Protein AF-A0A259IHX7-F1 (afdb_monomer)

Mean predicted aligned error: 14.85 Å

Nearest PDB structures (foldseek):
  8fql-assembly1_A  TM=7.249E-01  e=3.552E-14  Escherichia phage HK97
  8cez-assembly1_A  TM=7.394E-01  e=9.085E-14  Hendrixvirus
  8hqo-assembly1_D  TM=5.466E-01  e=5.003E-09  Escherichia phage DT57C
  8qsy-assembly1_PE  TM=5.946E-01  e=4.270E-06  Haloferax tailed virus 1
  8qsy-assembly1_PK  TM=5.973E-01  e=6.828E-06  Haloferax tailed virus 1

Sequence (269 aa):
DGSLVYLYRINNDVIALAEENVLHLRGLGNGTTGLQKLEFMQATVNESAAAQNSASKIFGNSGKPTGVLMTDNVLSQDQRLALQSRFAEMQSGSDSRLYVLEAAMKYQQLSISPEDQQLLETRRFSVEEICRWFDVPPILVHHANVTTWGTGIEQIVDGFHKLTIRPMLVSIEQSVRKRVMTSKQRATMSAEISFDALLRGNAKDRAELYSKNVQNGIMTRNECRQLENLPPIDNADQLTAQTNLAPLDMLGKITNGGGNAATQNPIAN

Secondary structure (DSSP, 8-state):
----EEEEEETTEEEEEEGGG------SBSSSSB--HHHHTHHHHHHHHHHHHHHHHHHHTTTPPPEEEE-SS---HHHHHHHHHHHHHHHH-SS---PPPPTT-EEEEPP--HHHHHHHHHHHHHHHHHHHHHT--GGGGT--SS---THHHHHHHHHHIIIIIHHHHHHHHHHHHHHTS-HHHHHH-------TTTGGGGHHHHHHHHHHHHHBTSS-HHHHHHHTTPPP-TT-----B--SS--GGGTTTS-----PPP-PPPPP-

Foldseek 3Di:
DPFDWDWDDDPPDTDIDGPQVDLDLADPDPVRHHDDLCVVCVVLVVLLVVLVVVLCVCCVLVVPFDWDWDDPDDDDPVRVVVVVVVVVCCSPPPDPDDDDDPDPIDIDGDDCDPVNVVSVVSNLVSLVVVCVSQVHPSVVVVNDPDPPPPVVVVVSLVVCCVPHVVVSQVSVQVSCLVRVDDPVCNVPDGRHDDCCVVVVPDPPVLVVVVVVCQQCQNAFPQVSCVVVVHDGDPPRRDRHYDPPDDPPVCVPVPPPPDPDPDDDDDDDD

pLDDT: mean 78.06, std 14.08, range [37.66, 95.06]

Radius of gyration: 36.52 Å; Cα contacts (8 Å, |Δi|>4): 175; chains: 1; bounding box: 80×99×101 Å

Structure (mmCIF, N/CA/C/O backbone):
data_AF-A0A259IHX7-F1
#
_entry.id   AF-A0A259IHX7-F1
#
loop_
_atom_site.group_PDB
_atom_site.id
_atom_site.type_symbol
_atom_site.label_atom_id
_atom_site.label_alt_id
_atom_site.label_comp_id
_atom_site.label_asym_id
_atom_site.label_entity_id
_atom_site.label_seq_id
_atom_site.pdbx_PDB_ins_code
_atom_site.Cartn_x
_atom_site.Cartn_y
_atom_site.Cartn_z
_atom_site.occupancy
_atom_site.B_iso_or_equiv
_atom_site.auth_seq_id
_atom_site.auth_comp_id
_atom_site.auth_asym_id
_atom_site.auth_atom_id
_atom_site.pdbx_PDB_model_num
ATOM 1 N N . ASP A 1 1 ? 12.012 -32.071 -15.387 1.00 67.81 1 ASP A N 1
ATOM 2 C CA . ASP A 1 1 ? 12.759 -30.875 -15.845 1.00 67.81 1 ASP A CA 1
ATOM 3 C C . ASP A 1 1 ? 12.747 -29.743 -14.814 1.00 67.81 1 ASP A C 1
ATOM 5 O O . ASP A 1 1 ? 13.665 -28.938 -14.833 1.00 67.81 1 ASP A O 1
ATOM 9 N N . GLY A 1 2 ? 11.770 -29.691 -13.897 1.00 77.38 2 GLY A N 1
ATOM 10 C CA . GLY A 1 2 ? 11.686 -28.629 -12.886 1.00 77.38 2 GLY A CA 1
ATOM 11 C C . GLY A 1 2 ? 11.092 -27.331 -13.438 1.00 77.38 2 GLY A C 1
ATOM 12 O O . GLY A 1 2 ? 11.172 -26.296 -12.780 1.00 77.38 2 GLY A O 1
ATOM 13 N N . SER A 1 3 ? 10.503 -27.379 -14.638 1.00 80.25 3 SER A N 1
ATOM 14 C CA . SER A 1 3 ? 9.837 -26.234 -15.248 1.00 80.25 3 SER A CA 1
ATOM 15 C C . SER A 1 3 ? 8.519 -25.938 -14.545 1.00 80.25 3 SER A C 1
ATOM 17 O O . SER A 1 3 ? 7.756 -26.846 -14.208 1.00 80.25 3 SER A O 1
ATOM 19 N N . LEU A 1 4 ? 8.240 -24.656 -14.345 1.00 85.25 4 LEU A N 1
ATOM 20 C CA . LEU A 1 4 ? 7.014 -24.201 -13.713 1.00 85.25 4 LEU A CA 1
ATOM 21 C C . LEU A 1 4 ? 5.835 -24.339 -14.696 1.00 85.25 4 LEU A C 1
ATOM 23 O O . LEU A 1 4 ? 5.973 -24.094 -15.890 1.00 85.25 4 LEU A O 1
ATOM 27 N N . VAL A 1 5 ? 4.663 -24.740 -14.207 1.00 91.56 5 VAL A N 1
ATOM 28 C CA . VAL A 1 5 ? 3.436 -24.867 -15.012 1.00 91.56 5 VAL A CA 1
ATOM 29 C C . VAL A 1 5 ? 2.305 -24.173 -14.272 1.00 91.56 5 VAL A C 1
ATOM 31 O O . VAL A 1 5 ? 2.215 -24.263 -13.047 1.00 91.56 5 VAL A O 1
ATOM 34 N N . TYR A 1 6 ? 1.441 -23.479 -15.008 1.00 92.44 6 TYR A N 1
ATOM 35 C CA . TYR A 1 6 ? 0.259 -22.837 -14.447 1.00 92.44 6 TYR A CA 1
ATOM 36 C C . TYR A 1 6 ? -0.967 -23.693 -14.720 1.00 92.44 6 TYR A C 1
ATOM 38 O O . TYR A 1 6 ? -1.260 -24.024 -15.866 1.00 92.44 6 TYR A O 1
ATOM 46 N N . LEU A 1 7 ? -1.700 -24.034 -13.666 1.00 93.56 7 LEU A N 1
ATOM 47 C CA . LEU A 1 7 ? -2.983 -24.713 -13.784 1.00 93.56 7 LEU A CA 1
ATOM 48 C C . LEU A 1 7 ? -4.084 -23.681 -13.585 1.00 93.56 7 LEU A C 1
ATOM 50 O O . LEU A 1 7 ? -4.260 -23.155 -12.487 1.00 93.56 7 LEU A O 1
ATOM 54 N N . TYR A 1 8 ? -4.810 -23.383 -14.655 1.00 93.56 8 TYR A N 1
ATOM 55 C CA . TYR A 1 8 ? -5.972 -22.516 -14.606 1.00 93.56 8 TYR A CA 1
ATOM 56 C C . TYR A 1 8 ? -7.231 -23.376 -14.534 1.00 93.56 8 TYR A C 1
ATOM 58 O O . TYR A 1 8 ? -7.476 -24.200 -15.415 1.00 93.56 8 TYR A O 1
ATOM 66 N N . ARG A 1 9 ? -8.006 -23.221 -13.458 1.00 95.06 9 ARG A N 1
ATOM 67 C CA . ARG A 1 9 ? -9.233 -23.986 -13.227 1.00 95.06 9 ARG A CA 1
ATOM 68 C C . ARG A 1 9 ? -10.446 -23.074 -13.356 1.00 95.06 9 ARG A C 1
ATOM 70 O O . ARG A 1 9 ? -10.557 -22.102 -12.613 1.00 95.06 9 ARG A O 1
ATOM 77 N N . ILE A 1 10 ? -11.366 -23.431 -14.249 1.00 94.44 10 ILE A N 1
ATOM 78 C CA . ILE A 1 10 ? -12.718 -22.867 -14.308 1.00 94.44 10 ILE A CA 1
ATOM 79 C C . ILE A 1 10 ? -13.681 -24.028 -14.066 1.00 94.44 10 ILE A C 1
ATOM 81 O O . ILE A 1 10 ? -13.734 -24.964 -14.857 1.00 94.44 10 ILE A O 1
ATOM 85 N N . ASN A 1 11 ? -14.457 -23.973 -12.982 1.00 93.75 11 ASN A N 1
ATOM 86 C CA . ASN A 1 11 ? -15.336 -25.071 -12.564 1.00 93.75 11 ASN A CA 1
ATOM 87 C C . ASN A 1 11 ? -14.553 -26.395 -12.414 1.00 93.75 11 ASN A C 1
ATOM 89 O O . ASN A 1 11 ? -13.626 -26.471 -11.604 1.00 93.75 11 ASN A O 1
ATOM 93 N N . ASN A 1 12 ? -14.916 -27.419 -13.196 1.00 93.62 12 ASN A N 1
ATOM 94 C CA . ASN A 1 12 ? -14.237 -28.715 -13.244 1.00 93.62 12 ASN A CA 1
ATOM 95 C C . ASN A 1 12 ? -13.167 -28.812 -14.341 1.00 93.62 12 ASN A C 1
ATOM 97 O O . ASN A 1 12 ? -12.391 -29.768 -14.331 1.00 93.62 12 ASN A O 1
ATOM 101 N N . ASP A 1 13 ? -13.101 -27.846 -15.255 1.00 93.25 13 ASP A N 1
ATOM 102 C CA . ASP A 1 13 ? -12.135 -27.864 -16.346 1.00 93.25 13 ASP A CA 1
ATOM 103 C C . ASP A 1 13 ? -10.799 -27.297 -15.869 1.00 93.25 13 ASP A C 1
ATOM 105 O O . ASP A 1 13 ? -10.728 -26.252 -15.211 1.00 93.25 13 ASP A O 1
ATOM 109 N N . VAL A 1 14 ? -9.718 -28.003 -16.199 1.00 94.62 14 VAL A N 1
ATOM 110 C CA . VAL A 1 14 ? -8.350 -27.607 -15.865 1.00 94.62 14 VAL A CA 1
ATOM 111 C C . VAL A 1 14 ? -7.562 -27.440 -17.152 1.00 94.62 14 VAL A C 1
ATOM 113 O O . VAL A 1 14 ? -7.375 -28.390 -17.908 1.00 94.62 14 VAL A O 1
ATOM 116 N N . ILE A 1 15 ? -7.071 -26.226 -17.375 1.00 94.44 15 ILE A N 1
ATOM 117 C CA . ILE A 1 15 ? -6.218 -25.871 -18.504 1.00 94.44 15 ILE A CA 1
ATOM 118 C C . ILE A 1 15 ? -4.792 -25.716 -17.978 1.00 94.44 15 ILE A C 1
ATOM 120 O O . ILE A 1 15 ? -4.532 -24.913 -17.080 1.00 94.44 15 ILE A O 1
ATOM 124 N N . ALA A 1 16 ? -3.864 -26.489 -18.539 1.00 93.75 16 ALA A N 1
ATOM 125 C CA . ALA A 1 16 ? -2.442 -26.344 -18.261 1.00 93.75 16 ALA A CA 1
ATOM 126 C C . ALA A 1 16 ? -1.835 -25.312 -19.218 1.00 93.75 16 ALA A C 1
ATOM 128 O O . ALA A 1 16 ? -1.857 -25.485 -20.436 1.00 93.75 16 ALA A O 1
ATOM 129 N N . LEU A 1 17 ? -1.287 -24.238 -18.661 1.00 93.31 17 LEU A N 1
ATOM 130 C CA . LEU A 1 17 ? -0.570 -23.205 -19.392 1.00 93.31 17 LEU A CA 1
ATOM 131 C C . LEU A 1 17 ? 0.927 -23.371 -19.132 1.00 93.31 17 LEU A C 1
ATOM 133 O O . LEU A 1 17 ? 1.382 -23.393 -17.983 1.00 93.31 17 LEU A O 1
ATOM 137 N N . ALA A 1 18 ? 1.692 -23.479 -20.218 1.00 90.88 18 ALA A N 1
ATOM 138 C CA . ALA A 1 18 ? 3.146 -23.435 -20.160 1.00 90.88 18 ALA A CA 1
ATOM 139 C C . ALA A 1 18 ? 3.600 -22.126 -19.509 1.00 90.88 18 ALA A C 1
ATOM 141 O O . ALA A 1 18 ? 2.938 -21.097 -19.677 1.00 90.88 18 ALA A O 1
ATOM 142 N N . GLU A 1 19 ? 4.735 -22.165 -18.799 1.00 88.06 19 GLU A N 1
ATOM 143 C CA . GLU A 1 19 ? 5.277 -20.993 -18.117 1.00 88.06 19 GLU A CA 1
ATOM 144 C C . GLU A 1 19 ? 5.240 -19.787 -19.055 1.00 88.06 19 GLU A C 1
ATOM 146 O O . GLU A 1 19 ? 4.611 -18.786 -18.711 1.00 88.06 19 GLU A O 1
ATOM 151 N N . GLU A 1 20 ? 5.853 -19.906 -20.240 1.00 87.94 20 GLU A N 1
ATOM 152 C CA . GLU A 1 20 ? 6.022 -18.866 -21.272 1.00 87.94 20 GLU A CA 1
ATOM 153 C C . GLU A 1 20 ? 4.772 -18.057 -21.632 1.00 87.94 20 GLU A C 1
ATOM 155 O O . GLU A 1 20 ? 4.894 -16.865 -21.906 1.00 87.94 20 GLU A O 1
ATOM 160 N N . ASN A 1 21 ? 3.585 -18.653 -21.528 1.00 90.25 21 ASN A N 1
ATOM 161 C CA . ASN A 1 21 ? 2.321 -18.011 -21.887 1.00 90.25 21 ASN A CA 1
ATOM 162 C C . ASN A 1 21 ? 1.717 -17.170 -20.755 1.00 90.25 21 ASN A C 1
ATOM 164 O O . ASN A 1 21 ? 0.664 -16.560 -20.930 1.00 90.25 21 ASN A O 1
ATOM 168 N N . VAL A 1 22 ? 2.363 -17.130 -19.587 1.00 91.44 22 VAL A N 1
ATOM 169 C CA . VAL A 1 22 ? 1.858 -16.436 -18.401 1.00 91.44 22 VAL A CA 1
ATOM 170 C C . VAL A 1 22 ? 2.870 -15.402 -17.911 1.00 91.44 22 VAL A C 1
ATOM 172 O O . VAL A 1 22 ? 4.044 -15.700 -17.648 1.00 91.44 22 VAL A O 1
ATOM 175 N N . LEU A 1 23 ? 2.393 -14.166 -17.741 1.00 91.50 23 LEU A N 1
ATOM 176 C CA . LEU A 1 23 ? 3.061 -13.135 -16.953 1.00 91.50 23 LEU A CA 1
ATOM 177 C C . LEU A 1 23 ? 2.577 -13.242 -15.505 1.00 91.50 23 LEU A C 1
ATOM 179 O O . LEU A 1 23 ? 1.469 -12.829 -15.178 1.00 91.50 23 LEU A O 1
ATOM 183 N N . HIS A 1 24 ? 3.418 -13.792 -14.635 1.00 90.50 24 HIS A N 1
ATOM 184 C CA . HIS A 1 24 ? 3.117 -13.913 -13.213 1.00 90.50 24 HIS A CA 1
ATOM 185 C C . HIS A 1 24 ? 3.883 -12.856 -12.425 1.00 90.50 24 HIS A C 1
ATOM 187 O O . HIS A 1 24 ? 5.100 -12.946 -12.261 1.00 90.50 24 HIS A O 1
ATOM 193 N N . LEU A 1 25 ? 3.149 -11.869 -11.921 1.00 90.50 25 LEU A N 1
ATOM 194 C CA . LEU A 1 25 ? 3.669 -10.846 -11.024 1.00 90.50 25 LEU A CA 1
ATOM 195 C C . LEU A 1 25 ? 3.743 -11.419 -9.607 1.00 90.50 25 LEU A C 1
ATOM 197 O O . LEU A 1 25 ? 2.750 -11.473 -8.885 1.00 90.50 25 LEU A O 1
ATOM 201 N N . ARG A 1 26 ? 4.929 -11.901 -9.238 1.00 84.12 26 ARG A N 1
ATOM 202 C CA . ARG A 1 26 ? 5.203 -12.456 -7.911 1.00 84.12 26 ARG A CA 1
ATOM 203 C C . ARG A 1 26 ? 5.723 -11.325 -7.032 1.00 84.12 26 ARG A C 1
ATOM 205 O O . ARG A 1 26 ? 6.766 -10.751 -7.329 1.00 84.12 26 ARG A O 1
ATOM 212 N N . GLY A 1 27 ? 4.992 -11.000 -5.968 1.00 83.44 27 GLY A N 1
ATOM 213 C CA . GLY A 1 27 ? 5.535 -10.182 -4.883 1.00 83.44 27 GLY A CA 1
ATOM 214 C C . GLY A 1 27 ? 6.630 -10.932 -4.112 1.00 83.44 27 GLY A C 1
ATOM 215 O O . GLY A 1 27 ? 7.134 -11.964 -4.558 1.00 83.44 27 GLY A O 1
ATOM 216 N N . LEU A 1 28 ? 6.967 -10.448 -2.916 1.00 84.50 28 LEU A N 1
ATOM 217 C CA . LEU A 1 28 ? 7.825 -11.186 -1.983 1.00 84.50 28 LEU A CA 1
ATOM 218 C C . LEU A 1 28 ? 7.260 -12.598 -1.755 1.00 84.50 28 LEU A C 1
ATOM 220 O O . LEU A 1 28 ? 6.052 -12.735 -1.590 1.00 84.50 28 LEU A O 1
ATOM 224 N N . GLY A 1 29 ? 8.097 -13.637 -1.761 1.00 87.00 29 GLY A N 1
ATOM 225 C CA . GLY A 1 29 ? 7.620 -15.020 -1.761 1.00 87.00 29 GLY A CA 1
ATOM 226 C C . GLY A 1 29 ? 8.720 -16.070 -1.688 1.00 87.00 29 GLY A C 1
ATOM 227 O O . GLY A 1 29 ? 9.890 -15.761 -1.488 1.00 87.00 29 GLY A O 1
ATOM 228 N N . ASN A 1 30 ? 8.331 -17.325 -1.893 1.00 85.31 30 ASN A N 1
ATOM 229 C CA . ASN A 1 30 ? 9.208 -18.504 -1.859 1.00 85.31 30 ASN A CA 1
ATOM 230 C C . ASN A 1 30 ? 9.856 -18.830 -3.225 1.00 85.31 30 ASN A C 1
ATOM 232 O O . ASN A 1 30 ? 10.399 -19.915 -3.414 1.00 85.31 30 ASN A O 1
ATOM 236 N N . GLY A 1 31 ? 9.753 -17.920 -4.198 1.00 81.25 31 GLY A N 1
ATOM 237 C CA . GLY A 1 31 ? 10.267 -18.084 -5.561 1.00 81.25 31 GLY A CA 1
ATOM 238 C C . GLY A 1 31 ? 9.240 -18.592 -6.579 1.00 81.25 31 GLY A C 1
ATOM 239 O O . GLY A 1 31 ? 9.332 -18.227 -7.754 1.00 81.25 31 GLY A O 1
ATOM 240 N N . THR A 1 32 ? 8.216 -19.345 -6.165 1.00 83.88 32 THR A N 1
ATOM 241 C CA . THR A 1 32 ? 7.148 -19.843 -7.059 1.00 83.88 32 THR A CA 1
ATOM 242 C C . THR A 1 32 ? 5.836 -19.081 -6.889 1.00 83.88 32 THR A C 1
ATOM 244 O O . THR A 1 32 ? 5.174 -18.779 -7.884 1.00 83.88 32 THR A O 1
ATOM 247 N N . THR A 1 33 ? 5.499 -18.697 -5.659 1.00 87.31 33 THR A N 1
ATOM 248 C CA . THR A 1 33 ? 4.286 -17.953 -5.299 1.00 87.31 33 THR A CA 1
ATOM 249 C C . THR A 1 33 ? 4.624 -16.761 -4.409 1.00 87.31 33 THR A C 1
ATOM 251 O O . THR A 1 33 ? 5.512 -16.846 -3.559 1.00 87.31 33 THR A O 1
ATOM 254 N N . GLY A 1 34 ? 3.910 -15.648 -4.592 1.00 88.12 34 GLY A N 1
ATOM 255 C CA . GLY A 1 34 ? 3.983 -14.507 -3.676 1.00 88.12 34 GLY A CA 1
ATOM 256 C C . GLY A 1 34 ? 3.270 -14.790 -2.350 1.00 88.12 34 GLY A C 1
ATOM 257 O O . GLY A 1 34 ? 2.337 -15.590 -2.300 1.00 88.12 34 GLY A O 1
ATOM 258 N N . LEU A 1 35 ? 3.697 -14.119 -1.282 1.00 89.75 35 LEU A N 1
ATOM 259 C CA . LEU A 1 35 ? 3.015 -14.105 0.008 1.00 89.75 35 LEU A CA 1
ATOM 260 C C . LEU A 1 35 ? 1.691 -13.347 -0.115 1.00 89.75 35 LEU A C 1
ATOM 262 O O . LEU A 1 35 ? 1.629 -12.246 -0.670 1.00 89.75 35 LEU A O 1
ATOM 266 N N . GLN A 1 36 ? 0.630 -13.925 0.437 1.00 88.31 36 GLN A N 1
ATOM 267 C CA . GLN A 1 36 ? -0.698 -13.328 0.423 1.00 88.31 36 GLN A CA 1
ATOM 268 C C . GLN A 1 36 ? -0.827 -12.339 1.581 1.00 88.31 36 GLN A C 1
ATOM 270 O O . GLN A 1 36 ? -1.081 -12.743 2.710 1.00 88.31 36 GLN A O 1
ATOM 275 N N . LYS A 1 37 ? -0.687 -11.033 1.319 1.00 88.44 37 LYS A N 1
ATOM 276 C CA . LYS A 1 37 ? -0.816 -9.992 2.362 1.00 88.44 37 LYS A CA 1
ATOM 277 C C . LYS A 1 37 ? -2.074 -10.169 3.231 1.00 88.44 37 LYS A C 1
ATOM 279 O O . LYS A 1 37 ? -1.987 -10.035 4.444 1.00 88.44 37 LYS A O 1
ATOM 284 N N . LEU A 1 38 ? -3.204 -10.535 2.613 1.00 89.81 38 LEU A N 1
ATOM 285 C CA . LEU A 1 38 ? -4.484 -10.776 3.294 1.00 89.81 38 LEU A CA 1
ATOM 286 C C . LEU A 1 38 ? -4.438 -11.931 4.308 1.00 89.81 38 LEU A C 1
ATOM 288 O O . LEU A 1 38 ? -5.078 -11.854 5.351 1.00 89.81 38 LEU A O 1
ATOM 292 N N . GLU A 1 39 ? -3.678 -12.984 4.013 1.00 91.25 39 GLU A N 1
ATOM 293 C CA . GLU A 1 39 ? -3.506 -14.130 4.910 1.00 91.25 39 GLU A CA 1
ATOM 294 C C . GLU A 1 39 ? -2.676 -13.730 6.135 1.00 91.25 39 GLU A C 1
ATOM 296 O O . GLU A 1 39 ? -3.063 -13.994 7.270 1.00 91.25 39 GLU A O 1
ATOM 301 N N . PHE A 1 40 ? -1.581 -12.997 5.921 1.00 90.88 40 PHE A N 1
ATOM 302 C CA . PHE A 1 40 ? -0.713 -12.538 7.008 1.00 90.88 40 PHE A CA 1
ATOM 303 C C . PHE A 1 40 ? -1.357 -11.453 7.884 1.00 90.88 40 PHE A C 1
ATOM 305 O O . PHE A 1 40 ? -1.080 -11.399 9.080 1.00 90.88 40 PHE A O 1
ATOM 312 N N . MET A 1 41 ? -2.247 -10.625 7.328 1.00 93.81 41 MET A N 1
ATOM 313 C CA . MET A 1 41 ? -2.973 -9.601 8.092 1.00 93.81 41 MET A CA 1
ATOM 314 C C . MET A 1 41 ? -4.247 -10.118 8.777 1.00 93.81 41 MET A C 1
ATOM 316 O O . MET A 1 41 ? -4.971 -9.330 9.387 1.00 93.81 41 MET A O 1
ATOM 320 N N . GLN A 1 42 ? -4.550 -11.419 8.686 1.00 93.75 42 GLN A N 1
ATOM 321 C CA . GLN A 1 42 ? -5.800 -11.989 9.195 1.00 93.75 42 GLN A CA 1
ATOM 322 C C . GLN A 1 42 ? -6.025 -11.680 10.682 1.00 93.75 42 GLN A C 1
ATOM 324 O O . GLN A 1 42 ? -7.145 -11.356 11.071 1.00 93.75 42 GLN A O 1
ATOM 329 N N . ALA A 1 43 ? -4.975 -11.730 11.507 1.00 92.44 43 ALA A N 1
ATOM 330 C CA . ALA A 1 43 ? -5.064 -11.402 12.930 1.00 92.44 43 ALA A CA 1
ATOM 331 C C . ALA A 1 43 ? -5.527 -9.950 13.158 1.00 92.44 43 ALA A C 1
ATOM 333 O O . ALA A 1 43 ? -6.513 -9.736 13.861 1.00 92.44 43 ALA A O 1
ATOM 334 N N . THR A 1 44 ? -4.893 -8.981 12.486 1.00 93.00 44 THR A N 1
ATOM 335 C CA . THR A 1 44 ? -5.257 -7.554 12.541 1.00 93.00 44 THR A CA 1
ATOM 336 C C . THR A 1 44 ? -6.701 -7.319 12.088 1.00 93.00 44 THR A C 1
ATOM 338 O O . THR A 1 44 ? -7.453 -6.583 12.725 1.00 93.00 44 THR A O 1
ATOM 341 N N . VAL A 1 45 ? -7.129 -7.961 10.995 1.00 92.19 45 VAL A N 1
ATOM 342 C CA . VAL A 1 45 ? -8.501 -7.810 10.477 1.00 92.19 45 VAL A CA 1
ATOM 343 C C . VAL A 1 45 ? -9.526 -8.421 11.433 1.00 92.19 45 VAL A C 1
ATOM 345 O O . VAL A 1 45 ? -10.567 -7.812 11.680 1.00 92.19 45 VAL A O 1
ATOM 348 N N . ASN A 1 46 ? -9.234 -9.593 12.000 1.00 93.62 46 ASN A N 1
ATOM 349 C CA . ASN A 1 46 ? -10.109 -10.250 12.968 1.00 93.62 46 ASN A CA 1
ATOM 350 C C . ASN A 1 46 ? -10.266 -9.415 14.243 1.00 93.62 46 ASN A C 1
ATOM 352 O O . ASN A 1 46 ? -11.383 -9.262 14.736 1.00 93.62 46 ASN A O 1
ATOM 356 N N . GLU A 1 47 ? -9.170 -8.852 14.753 1.00 91.56 47 GLU A N 1
ATOM 357 C CA . GLU A 1 47 ? -9.194 -7.944 15.899 1.00 91.56 47 GLU A CA 1
ATOM 358 C C . GLU A 1 47 ? -10.033 -6.698 15.598 1.00 91.56 47 GLU A C 1
ATOM 360 O O . GLU A 1 47 ? -10.947 -6.370 16.357 1.00 91.56 47 GLU A O 1
ATOM 365 N N . SER A 1 48 ? -9.799 -6.052 14.452 1.00 91.81 48 SER A N 1
ATOM 366 C CA . SER A 1 48 ? -10.557 -4.870 14.032 1.00 91.81 48 SER A CA 1
ATOM 367 C C . SER A 1 48 ? -12.056 -5.164 13.887 1.00 91.81 48 SER A C 1
ATOM 369 O O . SER A 1 48 ? -12.894 -4.400 14.373 1.00 91.81 48 SER A O 1
ATOM 371 N N . ALA A 1 49 ? -12.417 -6.306 13.293 1.00 91.56 49 ALA A N 1
ATOM 372 C CA . ALA A 1 49 ? -13.805 -6.740 13.162 1.00 91.56 49 ALA A CA 1
ATOM 373 C C . ALA A 1 49 ? -14.452 -7.030 14.527 1.00 91.56 49 ALA A C 1
ATOM 375 O O . ALA A 1 49 ? -15.601 -6.649 14.765 1.00 91.56 49 ALA A O 1
ATOM 376 N N . ALA A 1 50 ? -13.725 -7.670 15.446 1.00 90.12 50 ALA A N 1
ATOM 377 C CA . ALA A 1 50 ? -14.198 -7.919 16.804 1.00 90.12 50 ALA A CA 1
ATOM 378 C C . ALA A 1 50 ? -14.415 -6.608 17.574 1.00 90.12 50 ALA A C 1
ATOM 380 O O . ALA A 1 50 ? -15.481 -6.417 18.163 1.00 90.12 50 ALA A O 1
ATOM 381 N N . ALA A 1 51 ? -13.462 -5.674 17.505 1.00 88.19 51 ALA A N 1
ATOM 382 C CA . ALA A 1 51 ? -13.575 -4.352 18.114 1.00 88.19 51 ALA A CA 1
ATOM 383 C C . ALA A 1 51 ? -14.763 -3.562 17.540 1.00 88.19 51 ALA A C 1
ATOM 385 O O . ALA A 1 51 ? -15.542 -2.970 18.290 1.00 88.19 51 ALA A O 1
ATOM 386 N N . GLN A 1 52 ? -14.960 -3.603 16.219 1.00 87.94 52 GLN A N 1
ATOM 387 C CA . GLN A 1 52 ? -16.101 -2.972 15.560 1.00 87.94 52 GLN A CA 1
ATOM 388 C C . GLN A 1 52 ? -17.432 -3.582 16.018 1.00 87.94 52 GLN A C 1
ATOM 390 O O . GLN A 1 52 ? -18.363 -2.840 16.323 1.00 87.94 52 GLN A O 1
ATOM 395 N N . ASN A 1 53 ? -17.522 -4.910 16.121 1.00 88.00 53 ASN A N 1
ATOM 396 C CA . ASN A 1 53 ? -18.719 -5.597 16.609 1.00 88.00 53 ASN A CA 1
ATOM 397 C C . ASN A 1 53 ? -19.033 -5.249 18.069 1.00 88.00 53 ASN A C 1
ATOM 399 O O . ASN A 1 53 ? -20.192 -4.997 18.403 1.00 88.00 53 ASN A O 1
ATOM 403 N N . SER A 1 54 ? -18.021 -5.211 18.937 1.00 83.44 54 SER A N 1
ATOM 404 C CA . SER A 1 54 ? -18.178 -4.788 20.332 1.00 83.44 54 SER A CA 1
ATOM 405 C C . SER A 1 54 ? -18.666 -3.344 20.415 1.00 83.44 54 SER A C 1
ATOM 407 O O . SER A 1 54 ? -19.650 -3.071 21.099 1.00 83.44 54 SER A O 1
ATOM 409 N N . ALA A 1 55 ? -18.071 -2.440 19.633 1.00 81.88 55 ALA A N 1
ATOM 410 C CA . ALA A 1 55 ? -18.488 -1.044 19.582 1.00 81.88 55 ALA A CA 1
ATOM 411 C C . ALA A 1 55 ? -19.928 -0.907 19.075 1.00 81.88 55 ALA A C 1
ATOM 413 O O . ALA A 1 55 ? -20.728 -0.202 19.680 1.00 81.88 55 ALA A O 1
ATOM 414 N N . SER A 1 56 ? -20.300 -1.620 18.012 1.00 83.12 56 SER A N 1
ATOM 415 C CA . SER A 1 56 ? -21.671 -1.629 17.500 1.00 83.12 56 SER A CA 1
ATOM 416 C C . SER A 1 56 ? -22.680 -2.154 18.522 1.00 83.12 56 SER A C 1
ATOM 418 O O . SER A 1 56 ? -23.796 -1.651 18.554 1.00 83.12 56 SER A O 1
ATOM 420 N N . LYS A 1 57 ? -22.317 -3.108 19.387 1.00 78.62 57 LYS A N 1
ATOM 421 C CA . LYS A 1 57 ? -23.189 -3.560 20.487 1.00 78.62 57 LYS A CA 1
ATOM 422 C C . LYS A 1 57 ? -23.322 -2.504 21.585 1.00 78.62 57 LYS A C 1
ATOM 424 O O . LYS A 1 57 ? -24.429 -2.252 22.052 1.00 78.62 57 LYS A O 1
ATOM 429 N N . ILE A 1 58 ? -22.214 -1.867 21.963 1.00 73.81 58 ILE A N 1
ATOM 430 C CA . ILE A 1 58 ? -22.187 -0.808 22.983 1.00 73.81 58 ILE A CA 1
ATOM 431 C C . ILE A 1 58 ? -23.005 0.407 22.516 1.00 73.81 58 ILE A C 1
ATOM 433 O O . ILE A 1 58 ? -23.915 0.851 23.212 1.00 73.81 58 ILE A O 1
ATOM 437 N N . PHE A 1 59 ? -22.750 0.903 21.301 1.00 71.31 59 PHE A N 1
ATOM 438 C CA . PHE A 1 59 ? -23.452 2.060 20.735 1.00 71.31 59 PHE A CA 1
ATOM 439 C C . PHE A 1 59 ? -24.858 1.725 20.221 1.00 71.31 59 PHE A C 1
ATOM 441 O O . PHE A 1 59 ? -25.750 2.567 20.295 1.00 71.31 59 PHE A O 1
ATOM 448 N N . GLY A 1 60 ? -25.085 0.502 19.731 1.00 69.31 60 GLY A N 1
ATOM 449 C CA . GLY A 1 60 ? -26.384 0.028 19.240 1.00 69.31 60 GLY A CA 1
ATOM 450 C C . GLY A 1 60 ? -27.446 -0.077 20.334 1.00 69.31 60 GLY A C 1
ATOM 451 O O . GLY A 1 60 ? -28.628 0.092 20.055 1.00 69.31 60 GLY A O 1
ATOM 452 N N . ASN A 1 61 ? -27.031 -0.211 21.596 1.00 65.12 61 ASN A N 1
ATOM 453 C CA . ASN A 1 61 ? -27.908 -0.053 22.759 1.00 65.12 61 ASN A CA 1
ATOM 454 C C . ASN A 1 61 ? -28.272 1.421 23.049 1.00 65.12 61 ASN A C 1
ATOM 456 O O . ASN A 1 61 ? -28.741 1.748 24.138 1.00 65.12 61 ASN A O 1
ATOM 460 N N . SER A 1 62 ? -28.072 2.322 22.079 1.00 56.06 62 SER A N 1
ATOM 461 C CA . SER A 1 62 ? -28.462 3.735 22.098 1.00 56.06 62 SER A CA 1
ATOM 462 C C . SER A 1 62 ? -27.849 4.547 23.244 1.00 56.06 62 SER A C 1
ATOM 464 O O . SER A 1 62 ? -28.453 5.512 23.712 1.00 56.06 62 SER A O 1
ATOM 466 N N . GLY A 1 63 ? -26.669 4.141 23.731 1.00 54.44 63 GLY A N 1
ATOM 467 C CA . GLY A 1 63 ? -26.034 4.773 24.889 1.00 54.44 63 GLY A CA 1
ATOM 468 C C . GLY A 1 63 ? -26.888 4.694 26.155 1.00 54.44 63 GLY A C 1
ATOM 469 O O . GLY A 1 63 ? -26.700 5.506 27.060 1.00 54.44 63 GLY A O 1
ATOM 470 N N . LYS A 1 64 ? -27.847 3.753 26.217 1.00 63.66 64 LYS A N 1
ATOM 471 C CA . LYS A 1 64 ? -28.659 3.551 27.410 1.00 63.66 64 LYS A CA 1
ATOM 472 C C . LYS A 1 64 ? -27.729 3.157 28.542 1.00 63.66 64 LYS A C 1
ATOM 474 O O . LYS A 1 64 ? -27.071 2.119 28.439 1.00 63.66 64 LYS A O 1
ATOM 479 N N . PRO A 1 65 ? -27.662 3.962 29.605 1.00 55.88 65 PRO A N 1
ATOM 480 C CA . PRO A 1 65 ? -26.794 3.641 30.705 1.00 55.88 65 PRO A CA 1
ATOM 481 C C . PRO A 1 65 ? -27.179 2.302 31.310 1.00 55.88 65 PRO A C 1
ATOM 483 O O . PRO A 1 65 ? -28.296 2.093 31.792 1.00 55.88 65 PRO A O 1
ATOM 486 N N . THR A 1 66 ? -26.227 1.380 31.296 1.00 64.06 66 THR A N 1
ATOM 487 C CA . THR A 1 66 ? -26.261 0.245 32.200 1.00 64.06 66 THR A CA 1
ATOM 488 C C . THR A 1 66 ? -26.268 0.832 33.604 1.00 64.06 66 THR A C 1
ATOM 490 O O . THR A 1 66 ? -25.501 1.740 33.915 1.00 64.06 66 THR A O 1
ATOM 493 N N . GLY A 1 67 ? -27.189 0.395 34.447 1.00 71.38 67 GLY A N 1
ATOM 494 C CA . GLY A 1 67 ? -27.315 0.958 35.779 1.00 71.38 67 GLY A CA 1
ATOM 495 C C . GLY A 1 67 ? -27.747 -0.097 36.762 1.00 71.38 67 GLY A C 1
ATOM 496 O O . GLY A 1 67 ? -28.367 -1.095 36.393 1.00 71.38 67 GLY A O 1
ATOM 497 N N . VAL A 1 68 ? -27.396 0.129 38.017 1.00 74.00 68 VAL A N 1
ATOM 498 C CA . VAL A 1 68 ? -27.825 -0.733 39.109 1.00 74.00 68 VAL A CA 1
ATOM 499 C C . VAL A 1 68 ? -29.042 -0.086 39.747 1.00 74.00 68 VAL A C 1
ATOM 501 O O . VAL A 1 68 ? -29.009 1.086 40.133 1.00 74.00 68 VAL A O 1
ATOM 504 N N . LEU A 1 69 ? -30.125 -0.853 39.837 1.00 77.75 69 LEU A N 1
ATOM 505 C CA . LEU A 1 69 ? -31.296 -0.473 40.609 1.00 77.75 69 LEU A CA 1
ATOM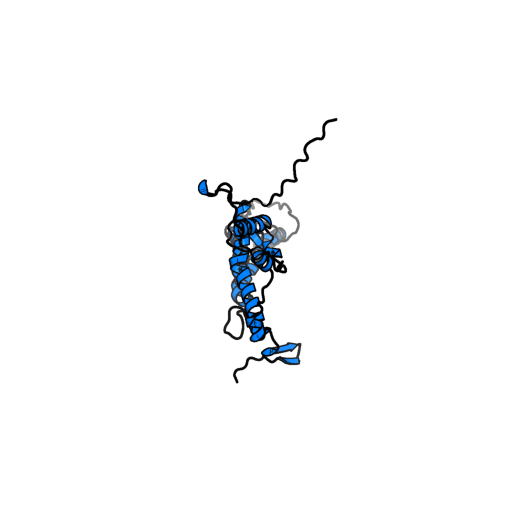 506 C C . LEU A 1 69 ? -31.112 -0.985 42.040 1.00 77.75 69 LEU A C 1
ATOM 508 O O . LEU A 1 69 ? -31.080 -2.192 42.273 1.00 77.75 69 LEU A O 1
ATOM 512 N N . MET A 1 70 ? -30.958 -0.062 42.984 1.00 79.62 70 MET A N 1
ATOM 513 C CA . MET A 1 70 ? -30.780 -0.366 44.402 1.00 79.62 70 MET A CA 1
ATOM 514 C C . MET A 1 70 ? -32.093 -0.178 45.160 1.00 79.62 70 MET A C 1
ATOM 516 O O . MET A 1 70 ? -32.821 0.788 44.925 1.00 79.62 70 MET A O 1
ATOM 520 N N . THR A 1 71 ? -32.373 -1.088 46.090 1.00 82.94 71 THR A N 1
ATOM 521 C CA . THR A 1 71 ? -33.488 -0.997 47.035 1.00 82.94 71 THR A CA 1
ATOM 522 C C . THR A 1 71 ? -33.016 -1.445 48.413 1.00 82.94 71 THR A C 1
ATOM 524 O O . THR A 1 71 ? -32.243 -2.395 48.522 1.00 82.94 71 THR A O 1
ATOM 527 N N . ASP A 1 72 ? -33.486 -0.764 49.455 1.00 78.06 72 ASP A N 1
ATOM 528 C CA . ASP A 1 72 ? -33.132 -1.076 50.844 1.00 78.06 72 ASP A CA 1
ATOM 529 C C . ASP A 1 72 ? -33.936 -2.276 51.397 1.00 78.06 72 ASP A C 1
ATOM 531 O O . ASP A 1 72 ? -33.633 -2.795 52.470 1.00 78.06 72 ASP A O 1
ATOM 535 N N . ASN A 1 73 ? -34.949 -2.749 50.658 1.00 80.50 73 ASN A N 1
ATOM 536 C CA . ASN A 1 73 ? -35.835 -3.838 51.068 1.00 80.50 73 ASN A CA 1
ATOM 537 C C . ASN A 1 73 ? -35.449 -5.180 50.425 1.00 80.50 73 ASN A C 1
ATOM 539 O O . ASN A 1 73 ? -35.110 -5.258 49.244 1.00 80.50 73 ASN A O 1
ATOM 543 N N . VAL A 1 74 ? -35.590 -6.277 51.178 1.00 79.50 74 VAL A N 1
ATOM 544 C CA . VAL A 1 74 ? -35.419 -7.635 50.639 1.00 79.50 74 VAL A CA 1
ATOM 545 C C . VAL A 1 74 ? -36.635 -8.001 49.785 1.00 79.50 74 VAL A C 1
ATOM 547 O O . VAL A 1 74 ? -37.737 -8.175 50.298 1.00 79.50 74 VAL A O 1
ATOM 550 N N . LEU A 1 75 ? -36.427 -8.133 48.474 1.00 81.69 75 LEU A N 1
ATOM 551 C CA . LEU A 1 75 ? -37.467 -8.541 47.524 1.00 81.69 75 LEU A CA 1
ATOM 552 C C . LEU A 1 75 ? -37.683 -10.060 47.543 1.00 81.69 75 LEU A C 1
ATOM 554 O O . LEU A 1 75 ? -36.712 -10.828 47.564 1.00 81.69 75 LEU A O 1
ATOM 558 N N . SER A 1 76 ? -38.945 -10.493 47.445 1.00 87.69 76 SER A N 1
ATOM 559 C CA . SER A 1 76 ? -39.280 -11.894 47.159 1.00 87.69 76 SER A CA 1
ATOM 560 C C . SER A 1 76 ? -38.854 -12.289 45.736 1.00 87.69 76 SER A C 1
ATOM 562 O O . SER A 1 76 ? -38.564 -11.434 44.895 1.00 87.69 76 SER A O 1
ATOM 564 N N . GLN A 1 77 ? -38.798 -13.591 45.442 1.00 86.38 77 GLN A N 1
ATOM 565 C CA . GLN A 1 77 ? -38.369 -14.078 44.125 1.00 86.38 77 GLN A CA 1
ATOM 566 C C . GLN A 1 77 ? -39.282 -13.582 42.992 1.00 86.38 77 GLN A C 1
ATOM 568 O O . GLN A 1 77 ? -38.778 -13.112 41.972 1.00 86.38 77 GLN A O 1
ATOM 573 N N . ASP A 1 78 ? -40.599 -13.588 43.208 1.00 86.00 78 ASP A N 1
ATOM 574 C CA . ASP A 1 78 ? -41.578 -13.095 42.232 1.00 86.00 78 ASP A CA 1
ATOM 575 C C . ASP A 1 78 ? -41.459 -11.582 42.016 1.00 86.00 78 ASP A C 1
ATOM 577 O O . ASP A 1 78 ? -41.472 -11.105 40.881 1.00 86.00 78 ASP A O 1
ATOM 581 N N . GLN A 1 79 ? -41.262 -10.819 43.098 1.00 82.00 79 GLN A N 1
ATOM 582 C CA . GLN A 1 79 ? -41.045 -9.372 43.021 1.00 82.00 79 GLN A CA 1
ATOM 583 C C . GLN A 1 79 ? -39.760 -9.038 42.261 1.00 82.00 79 GLN A C 1
ATOM 585 O O . GLN A 1 79 ? -39.755 -8.129 41.435 1.00 82.00 79 GLN A O 1
ATOM 590 N N . ARG A 1 80 ? -38.679 -9.792 42.496 1.00 82.69 80 ARG A N 1
ATOM 591 C CA . ARG A 1 80 ? -37.402 -9.610 41.797 1.00 82.69 80 ARG A CA 1
ATOM 592 C C . ARG A 1 80 ? -37.536 -9.880 40.300 1.00 82.69 80 ARG A C 1
ATOM 594 O O . ARG A 1 80 ? -37.043 -9.082 39.511 1.00 82.69 80 ARG A O 1
ATOM 601 N N . LEU A 1 81 ? -38.212 -10.962 39.912 1.00 84.81 81 LEU A N 1
ATOM 602 C CA . LEU A 1 81 ? -38.435 -11.306 38.504 1.00 84.81 81 LEU A CA 1
ATOM 603 C C . LEU A 1 81 ? -39.300 -10.259 37.793 1.00 84.81 81 LEU A C 1
ATOM 605 O O . LEU A 1 81 ? -38.956 -9.827 36.693 1.00 84.81 81 LEU A O 1
ATOM 609 N N . ALA A 1 82 ? -40.372 -9.790 38.439 1.00 81.94 82 ALA A N 1
ATOM 610 C CA . ALA A 1 82 ? -41.213 -8.723 37.901 1.00 81.94 82 ALA A CA 1
ATOM 611 C C . ALA A 1 82 ? -40.423 -7.416 37.705 1.00 81.94 82 ALA A C 1
ATOM 613 O O . ALA A 1 82 ? -40.525 -6.778 36.655 1.00 81.94 82 ALA A O 1
ATOM 614 N N . LEU A 1 83 ? -39.591 -7.043 38.684 1.00 79.88 83 LEU A N 1
ATOM 615 C CA . LEU A 1 83 ? -38.737 -5.855 38.612 1.00 79.88 83 LEU A CA 1
ATOM 616 C C . LEU A 1 83 ? -37.696 -5.976 37.489 1.00 79.88 83 LEU A C 1
ATOM 618 O O . LEU A 1 83 ? -37.496 -5.036 36.723 1.00 79.88 83 LEU A O 1
ATOM 622 N N . GLN A 1 84 ? -37.068 -7.147 37.362 1.00 80.62 84 GLN A N 1
ATOM 623 C CA . GLN A 1 84 ? -36.060 -7.427 36.341 1.00 80.62 84 GLN A CA 1
ATOM 624 C C . GLN A 1 84 ? -36.662 -7.392 34.932 1.00 80.62 84 GLN A C 1
ATOM 626 O O . GLN A 1 84 ? -36.058 -6.810 34.035 1.00 80.62 84 GLN A O 1
ATOM 631 N N . SER A 1 85 ? -37.873 -7.930 34.748 1.00 81.19 85 SER A N 1
ATOM 632 C CA . SER A 1 85 ? -38.606 -7.852 33.478 1.00 81.19 85 SER A CA 1
ATOM 633 C C . SER A 1 85 ? -38.914 -6.403 33.090 1.00 81.19 85 SER A C 1
ATOM 635 O O . SER A 1 85 ? -38.641 -6.003 31.961 1.00 81.19 85 SER A O 1
ATOM 637 N N . ARG A 1 86 ? -39.408 -5.580 34.030 1.00 76.69 86 ARG A N 1
ATOM 638 C CA . ARG A 1 86 ? -39.689 -4.156 33.762 1.00 76.69 86 ARG A CA 1
ATOM 639 C C . ARG A 1 86 ? -38.427 -3.343 33.474 1.00 76.69 86 ARG A C 1
ATOM 641 O O . ARG A 1 86 ? -38.441 -2.440 32.643 1.00 76.69 86 ARG A O 1
ATOM 648 N N . PHE A 1 87 ? -37.318 -3.671 34.131 1.00 75.06 87 PHE A N 1
ATOM 649 C CA . PHE A 1 87 ? -36.034 -3.024 33.872 1.00 75.06 87 PHE A CA 1
ATOM 650 C C . PHE A 1 87 ? -35.425 -3.458 32.525 1.00 75.06 87 PHE A C 1
ATOM 652 O O . PHE A 1 87 ? -34.849 -2.640 31.809 1.00 75.06 87 PHE A O 1
ATOM 659 N N . ALA A 1 88 ? -35.611 -4.720 32.124 1.00 75.44 88 ALA A N 1
ATOM 660 C CA . ALA A 1 88 ? -35.207 -5.214 30.807 1.00 75.44 88 ALA A CA 1
ATOM 661 C C . ALA A 1 88 ? -36.005 -4.554 29.664 1.00 75.44 88 ALA A C 1
ATOM 663 O O . ALA A 1 88 ? -35.444 -4.262 28.604 1.00 75.44 88 ALA A O 1
ATOM 664 N N . GLU A 1 89 ? -37.288 -4.245 29.878 1.00 74.06 89 GLU A N 1
ATOM 665 C CA . GLU A 1 89 ? -38.099 -3.441 28.947 1.00 74.06 89 GLU A CA 1
ATOM 666 C C . GLU A 1 89 ? -37.550 -2.015 28.783 1.00 74.06 89 GLU A C 1
ATOM 668 O O . GLU A 1 89 ? -37.486 -1.499 27.665 1.00 74.06 89 GLU A O 1
ATOM 673 N N . MET A 1 90 ? -37.065 -1.390 29.862 1.00 68.19 90 MET A N 1
ATOM 674 C CA . MET A 1 90 ? -36.389 -0.087 29.788 1.00 68.19 90 MET A CA 1
ATOM 675 C C . MET A 1 90 ? -35.126 -0.154 28.913 1.00 68.19 90 MET A C 1
ATOM 677 O O . MET A 1 90 ? -34.875 0.739 28.097 1.00 68.19 90 MET A O 1
ATOM 681 N N . GLN A 1 91 ? -34.353 -1.236 29.024 1.00 65.56 91 GLN A N 1
ATOM 682 C CA . GLN A 1 91 ? -33.142 -1.431 28.229 1.00 65.56 91 GLN A CA 1
ATOM 683 C C . GLN A 1 91 ? -33.437 -1.752 26.751 1.00 65.56 91 GLN A C 1
ATOM 685 O O . GLN A 1 91 ? -32.726 -1.265 25.875 1.00 65.56 91 GLN A O 1
ATOM 690 N N . SER A 1 92 ? -34.519 -2.470 26.441 1.00 66.94 92 SER A N 1
ATOM 691 C CA . SER A 1 92 ? -34.839 -2.941 25.078 1.00 66.94 92 SER A CA 1
ATOM 692 C C . SER A 1 92 ? -35.830 -2.072 24.282 1.00 66.94 92 SER A C 1
ATOM 694 O O . SER A 1 92 ? -35.855 -2.163 23.057 1.00 66.94 92 SER A O 1
ATOM 696 N N . GLY A 1 93 ? -36.619 -1.202 24.924 1.00 63.75 93 GLY A N 1
ATOM 697 C CA . GLY A 1 93 ? -37.641 -0.385 24.244 1.00 63.75 93 GLY A CA 1
ATOM 698 C C . GLY A 1 93 ? -37.087 0.749 23.363 1.00 63.75 93 GLY A C 1
ATOM 699 O O . GLY A 1 93 ? -36.053 1.329 23.677 1.00 63.75 93 GLY A O 1
ATOM 700 N N . SER A 1 94 ? -37.769 1.115 22.274 1.00 58.03 94 SER A N 1
ATOM 701 C CA . SER A 1 94 ? -37.319 2.184 21.358 1.00 58.03 94 SER A CA 1
ATOM 702 C C . SER A 1 94 ? -37.555 3.612 21.875 1.00 58.03 94 SER A C 1
ATOM 704 O O . SER A 1 94 ? -36.922 4.541 21.387 1.00 58.03 94 SER A O 1
ATOM 706 N N . ASP A 1 95 ? -38.451 3.796 22.850 1.00 58.75 95 ASP A N 1
ATOM 707 C CA . ASP A 1 95 ? -38.733 5.098 23.463 1.00 58.75 95 ASP A CA 1
ATOM 708 C C . ASP A 1 95 ? -37.814 5.363 24.661 1.00 58.75 95 ASP A C 1
ATOM 710 O O . ASP A 1 95 ? -37.712 4.550 25.586 1.00 58.75 95 ASP A O 1
ATOM 714 N N . SER A 1 96 ? -37.249 6.565 24.720 1.00 54.88 96 SER A N 1
ATOM 715 C CA . SER A 1 96 ? -36.693 7.170 25.932 1.00 54.88 96 SER A CA 1
ATOM 716 C C . SER A 1 96 ? -37.823 7.535 26.908 1.00 54.88 96 SER A C 1
ATOM 718 O O . SER A 1 96 ? -38.195 8.696 27.069 1.00 54.88 96 SER A O 1
ATOM 720 N N . ARG A 1 97 ? -38.415 6.524 27.556 1.00 58.50 97 ARG A N 1
ATOM 721 C CA . ARG A 1 97 ? -39.464 6.721 28.570 1.00 58.50 97 ARG A CA 1
ATOM 722 C C . ARG A 1 97 ? -38.843 7.090 29.912 1.00 58.50 97 ARG A C 1
ATOM 724 O O . ARG A 1 97 ? -37.917 6.427 30.375 1.00 58.50 97 ARG A O 1
ATOM 731 N N . LEU A 1 98 ? -39.383 8.124 30.555 1.00 55.31 98 LEU A N 1
ATOM 732 C CA . LEU A 1 98 ? -39.062 8.446 31.942 1.00 55.31 98 LEU A CA 1
ATOM 733 C C . LEU A 1 98 ? -39.757 7.412 32.843 1.00 55.31 98 LEU A C 1
ATOM 735 O O . LEU A 1 98 ? -40.982 7.409 32.949 1.00 55.31 98 LEU A O 1
ATOM 739 N N . TYR A 1 99 ? -38.993 6.515 33.462 1.00 64.69 99 TYR A N 1
ATOM 740 C CA . TYR A 1 99 ? -39.535 5.563 34.431 1.00 64.69 99 TYR A CA 1
ATOM 741 C C . TYR A 1 99 ? -39.568 6.208 35.818 1.00 64.69 99 TYR A C 1
ATOM 743 O O . TYR A 1 99 ? -38.554 6.700 36.310 1.00 64.69 99 TYR A O 1
ATOM 751 N N . VAL A 1 100 ? -40.741 6.204 36.451 1.00 61.69 100 VAL A N 1
ATOM 752 C CA . VAL A 1 100 ? -40.894 6.611 37.852 1.00 61.69 100 VAL A CA 1
ATOM 753 C C . VAL A 1 100 ? -40.563 5.406 38.727 1.00 61.69 100 VAL A C 1
ATOM 755 O O . VAL A 1 100 ? -41.158 4.341 38.570 1.00 61.69 100 VAL A O 1
ATOM 758 N N . LEU A 1 101 ? -39.596 5.569 39.626 1.00 70.88 101 LEU A N 1
ATOM 759 C CA . LEU A 1 101 ? -39.216 4.544 40.592 1.00 70.88 101 LEU A CA 1
ATOM 760 C C . LEU A 1 101 ? -40.107 4.650 41.835 1.00 70.88 101 LEU A C 1
ATOM 762 O O . LEU A 1 101 ? -40.259 5.731 42.403 1.00 70.88 101 LEU A O 1
ATOM 766 N N . GLU A 1 102 ? -40.693 3.532 42.261 1.00 67.81 102 GLU A N 1
ATOM 767 C CA . GLU A 1 102 ? -41.461 3.461 43.508 1.00 67.81 102 GLU A CA 1
ATOM 768 C C . GLU A 1 102 ? -40.534 3.327 44.733 1.00 67.81 102 GLU A C 1
ATOM 770 O O . GLU A 1 102 ? -39.396 2.879 44.618 1.00 67.81 102 GLU A O 1
ATOM 775 N N . ALA A 1 103 ? -41.036 3.726 45.909 1.00 62.44 103 ALA A N 1
ATOM 776 C CA . ALA A 1 103 ? -40.504 3.430 47.248 1.00 62.44 103 ALA A CA 1
ATOM 777 C C . ALA A 1 103 ? -38.964 3.326 47.374 1.00 62.44 103 ALA A C 1
ATOM 779 O O . ALA A 1 103 ? -38.399 2.233 47.364 1.00 62.44 103 ALA A O 1
ATOM 780 N N . ALA A 1 104 ? -38.293 4.469 47.560 1.00 71.06 104 ALA A N 1
ATOM 781 C CA . ALA A 1 104 ? -36.861 4.576 47.888 1.00 71.06 104 ALA A CA 1
ATOM 782 C C . ALA A 1 104 ? -35.881 3.882 46.916 1.00 71.06 104 ALA A C 1
ATOM 784 O O . ALA A 1 104 ? -34.685 3.818 47.204 1.00 71.06 104 ALA A O 1
ATOM 785 N N . MET A 1 105 ? -36.341 3.399 45.759 1.00 75.94 105 MET A N 1
ATOM 786 C CA . MET A 1 105 ? -35.450 2.810 44.771 1.00 75.94 105 MET A CA 1
ATOM 787 C C . MET A 1 105 ? -34.569 3.881 44.133 1.00 75.94 105 MET A C 1
ATOM 789 O O . MET A 1 105 ? -35.039 4.938 43.707 1.00 75.94 105 MET A O 1
ATOM 793 N N . LYS A 1 106 ? -33.270 3.594 44.060 1.00 77.75 106 LYS A N 1
ATOM 794 C CA . LYS A 1 106 ? -32.267 4.485 43.475 1.00 77.75 106 LYS A CA 1
ATOM 795 C C . LYS A 1 106 ? -31.699 3.838 42.226 1.00 77.75 106 LYS A C 1
ATOM 797 O O . LYS A 1 106 ? -31.187 2.723 42.282 1.00 77.75 106 LYS A O 1
ATOM 802 N N . TYR A 1 107 ? -31.769 4.552 41.110 1.00 76.25 107 TYR A N 1
ATOM 803 C CA . TYR A 1 107 ? -31.057 4.178 39.898 1.00 76.25 107 TYR A CA 1
ATOM 804 C C . TYR A 1 107 ? -29.692 4.857 39.896 1.00 76.25 107 TYR A C 1
ATOM 806 O O . TYR A 1 107 ? -29.603 6.086 39.889 1.00 76.25 107 TYR A O 1
ATOM 814 N N . GLN A 1 108 ? -28.631 4.056 39.912 1.00 74.56 108 GLN A N 1
ATOM 815 C CA . GLN A 1 108 ? -27.280 4.548 39.693 1.00 74.56 108 GLN A CA 1
ATOM 816 C C . GLN A 1 108 ? -26.870 4.222 38.261 1.00 74.56 108 GLN A C 1
ATOM 818 O O . GLN A 1 108 ? -26.633 3.062 37.920 1.00 74.56 108 GLN A O 1
ATOM 823 N N . GLN A 1 109 ? -26.794 5.263 37.433 1.00 69.12 109 GLN A N 1
ATOM 824 C CA . GLN A 1 109 ? -26.202 5.189 36.104 1.00 69.12 109 GLN A CA 1
ATOM 825 C C . GLN A 1 109 ? -24.719 4.838 36.238 1.00 69.12 109 GLN A C 1
ATOM 827 O O . GLN A 1 109 ? -23.972 5.541 36.920 1.00 69.12 109 GLN A O 1
ATOM 832 N N . LEU A 1 110 ? -24.288 3.773 35.567 1.00 67.56 110 LEU A N 1
ATOM 833 C CA . LEU A 1 110 ? -22.870 3.548 35.328 1.00 67.56 110 LEU A CA 1
ATOM 834 C C . LEU A 1 110 ? -22.465 4.483 34.182 1.00 67.56 110 LEU A C 1
ATOM 836 O O . LEU A 1 110 ? -23.116 4.524 33.135 1.00 67.56 110 LEU A O 1
ATOM 840 N N . SER A 1 111 ? -21.444 5.309 34.410 1.00 65.25 111 SER A N 1
ATOM 841 C CA . SER A 1 111 ? -20.855 6.141 33.357 1.00 65.25 111 SER A CA 1
ATOM 842 C C . SER A 1 111 ? -20.226 5.263 32.272 1.00 65.25 111 SER A C 1
ATOM 844 O O . SER A 1 111 ? -20.010 4.072 32.496 1.00 65.25 111 SER A O 1
ATOM 846 N N . ILE A 1 112 ? -19.875 5.865 31.127 1.00 65.94 112 ILE A N 1
ATOM 847 C CA . ILE A 1 112 ? -18.990 5.233 30.132 1.00 65.94 112 ILE A CA 1
ATOM 848 C C . ILE A 1 112 ? -17.815 4.601 30.879 1.00 65.94 112 ILE A C 1
ATOM 850 O O . ILE A 1 112 ? -17.135 5.282 31.656 1.00 65.94 112 ILE A O 1
ATOM 854 N N . SER A 1 113 ? -17.632 3.297 30.691 1.00 69.94 113 SER A N 1
ATOM 855 C CA . SER A 1 113 ? -16.576 2.572 31.379 1.00 69.94 113 SER A CA 1
ATOM 856 C C . SER A 1 113 ? -15.215 2.957 30.778 1.00 69.94 113 SER A C 1
ATOM 858 O O . SER A 1 113 ? -15.134 3.311 29.598 1.00 69.94 113 SER A O 1
ATOM 860 N N . PRO A 1 114 ? -14.114 2.889 31.545 1.00 70.25 114 PRO A N 1
ATOM 861 C CA . PRO A 1 114 ? -12.767 3.013 30.984 1.00 70.25 114 PRO A CA 1
ATOM 862 C C . PRO A 1 114 ? -12.512 2.048 29.810 1.00 70.25 114 PRO A C 1
ATOM 864 O O . PRO A 1 114 ? -11.775 2.384 28.887 1.00 70.25 114 PRO A O 1
ATOM 867 N N . GLU A 1 115 ? -13.170 0.885 29.806 1.00 70.25 115 GLU A N 1
ATOM 868 C CA . GLU A 1 115 ? -13.102 -0.111 28.730 1.00 70.25 115 GLU A CA 1
ATOM 869 C C . GLU A 1 115 ? -13.710 0.411 27.416 1.00 70.25 115 GLU A C 1
ATOM 871 O O . GLU A 1 115 ? -13.144 0.199 26.344 1.00 70.25 115 GLU A O 1
ATOM 876 N N . ASP A 1 116 ? -14.810 1.167 27.485 1.00 71.00 116 ASP A N 1
ATOM 877 C CA . ASP A 1 116 ? -15.450 1.771 26.310 1.00 71.00 116 ASP A CA 1
ATOM 878 C C . ASP A 1 116 ? -14.588 2.886 25.691 1.00 71.00 116 ASP A C 1
ATOM 880 O O . ASP A 1 116 ? -14.535 3.036 24.467 1.00 71.00 116 ASP A O 1
ATOM 884 N N . GLN A 1 117 ? -13.889 3.669 26.524 1.00 71.19 117 GLN A N 1
ATOM 885 C CA . GLN A 1 117 ? -12.926 4.670 26.044 1.00 71.19 117 GLN A CA 1
ATOM 886 C C . GLN A 1 117 ? -11.720 3.997 25.385 1.00 71.19 117 GLN A C 1
ATOM 888 O O . GLN A 1 117 ? -11.300 4.404 24.301 1.00 71.19 117 GLN A O 1
ATOM 893 N N . GLN A 1 118 ? -11.212 2.923 25.994 1.00 80.56 118 GLN A N 1
ATOM 894 C CA . GLN A 1 118 ? -10.127 2.127 25.431 1.00 80.56 118 GLN A CA 1
ATOM 895 C C . GLN A 1 118 ? -10.518 1.525 24.072 1.00 80.56 118 GLN A C 1
ATOM 897 O O . GLN A 1 118 ? -9.711 1.530 23.146 1.00 80.56 118 GLN A O 1
ATOM 902 N N . LEU A 1 119 ? -11.768 1.077 23.912 1.00 80.44 119 LEU A N 1
ATOM 903 C CA . LEU A 1 119 ? -12.276 0.522 22.656 1.00 80.44 119 LEU A CA 1
ATOM 904 C C . LEU A 1 119 ? -12.270 1.539 21.503 1.00 80.44 119 LEU A C 1
ATOM 906 O O . LEU A 1 119 ? -12.000 1.174 20.356 1.00 80.44 119 LEU A O 1
ATOM 910 N N . LEU A 1 120 ? -12.564 2.813 21.780 1.00 77.19 120 LEU A N 1
ATOM 911 C CA . LEU A 1 120 ? -12.476 3.877 20.775 1.00 77.19 120 LEU A CA 1
ATOM 912 C C . LEU A 1 120 ? -11.034 4.089 20.304 1.00 77.19 120 LEU A C 1
ATOM 914 O O . LEU A 1 120 ? -10.800 4.192 19.099 1.00 77.19 120 LEU A O 1
ATOM 918 N N . GLU A 1 121 ? -10.074 4.091 21.228 1.00 80.88 121 GLU A N 1
ATOM 919 C CA . GLU A 1 121 ? -8.652 4.199 20.892 1.00 80.88 121 GLU A CA 1
ATOM 920 C C . GLU A 1 121 ? -8.149 2.965 20.128 1.00 80.88 121 GLU A C 1
ATOM 922 O O . GLU A 1 121 ? -7.481 3.114 19.103 1.00 80.88 121 GLU A O 1
ATOM 927 N N . THR A 1 122 ? -8.568 1.753 20.510 1.00 84.25 122 THR A N 1
ATOM 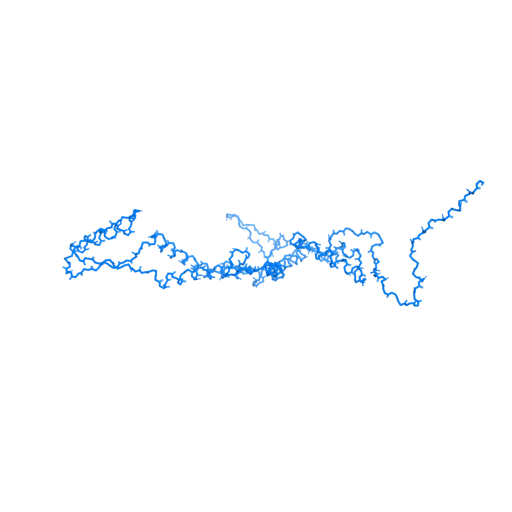928 C CA . THR A 1 122 ? -8.287 0.523 19.747 1.00 84.25 122 THR A CA 1
ATOM 929 C C . THR A 1 122 ? -8.776 0.634 18.302 1.00 84.25 122 THR A C 1
ATOM 931 O O . THR A 1 122 ? -8.042 0.292 17.376 1.00 84.25 122 THR A O 1
ATOM 934 N N . ARG A 1 123 ? -9.982 1.173 18.070 1.00 82.62 123 ARG A N 1
ATOM 935 C CA . ARG A 1 123 ? -10.524 1.347 16.709 1.00 82.62 123 ARG A CA 1
ATOM 936 C C . ARG A 1 123 ? -9.721 2.341 15.874 1.00 82.62 123 ARG A C 1
ATOM 938 O O . ARG A 1 123 ? -9.546 2.111 14.680 1.00 82.62 123 ARG A O 1
ATOM 945 N N . ARG A 1 124 ? -9.226 3.427 16.478 1.00 84.25 124 ARG A N 1
ATOM 946 C CA . ARG A 1 124 ? -8.345 4.386 15.787 1.00 84.25 124 ARG A CA 1
ATOM 947 C C . ARG A 1 124 ? -7.021 3.730 15.407 1.00 84.25 124 ARG A C 1
ATOM 949 O O . ARG A 1 124 ? -6.579 3.882 14.272 1.00 84.25 124 ARG A O 1
ATOM 956 N N . PHE A 1 125 ? -6.442 2.952 16.317 1.00 87.38 125 PHE A N 1
ATOM 957 C CA . PHE A 1 125 ? -5.205 2.218 16.065 1.00 87.38 125 PHE A CA 1
ATOM 958 C C . PHE A 1 125 ? -5.364 1.162 14.958 1.00 87.38 125 PHE A C 1
ATOM 960 O O . PHE A 1 125 ? -4.489 1.042 14.103 1.00 87.38 125 PHE A O 1
ATOM 967 N N . SER A 1 126 ? -6.507 0.465 14.886 1.00 90.50 126 SER A N 1
ATOM 968 C CA . SER A 1 126 ? -6.766 -0.522 13.824 1.00 90.50 126 SER A CA 1
ATOM 969 C C . SER A 1 126 ? -6.673 0.068 12.410 1.00 90.50 126 SER A C 1
ATOM 971 O O . SER A 1 126 ? -6.191 -0.603 11.498 1.00 90.50 126 SER A O 1
ATOM 973 N N . VAL A 1 127 ? -7.111 1.318 12.206 1.00 89.94 127 VAL A N 1
ATOM 974 C CA . VAL A 1 127 ? -6.995 1.991 10.898 1.00 89.94 127 VAL A CA 1
ATOM 975 C C . VAL A 1 127 ? -5.525 2.164 10.518 1.00 89.94 127 VAL A C 1
ATOM 977 O O . VAL A 1 127 ? -5.138 1.881 9.383 1.00 89.94 127 VAL A O 1
ATOM 980 N N . GLU A 1 128 ? -4.694 2.578 11.474 1.00 91.00 128 GLU A N 1
ATOM 981 C CA . GLU A 1 128 ? -3.256 2.773 11.278 1.00 91.00 128 GLU A CA 1
ATOM 982 C C . GLU A 1 128 ? -2.517 1.450 11.036 1.00 91.00 128 GLU A C 1
ATOM 984 O O . GLU A 1 128 ? -1.600 1.400 10.214 1.00 91.00 128 GLU A O 1
ATOM 989 N N . GLU A 1 129 ? -2.927 0.360 11.688 1.00 91.38 12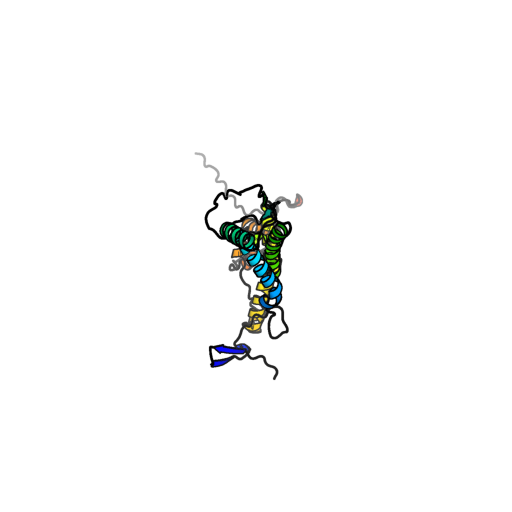9 GLU A N 1
ATOM 990 C CA . GLU A 1 129 ? -2.372 -0.972 11.426 1.00 91.38 129 GLU A CA 1
ATOM 991 C C . GLU A 1 129 ? -2.692 -1.479 10.019 1.00 91.38 129 GLU A C 1
ATOM 993 O O . GLU A 1 129 ? -1.802 -1.967 9.319 1.00 91.38 129 GLU A O 1
ATOM 998 N N . ILE A 1 130 ? -3.940 -1.329 9.563 1.00 92.56 130 ILE A N 1
ATOM 999 C CA . ILE A 1 130 ? -4.328 -1.705 8.196 1.00 92.56 130 ILE A CA 1
ATOM 1000 C C . ILE A 1 130 ? -3.532 -0.876 7.184 1.00 92.56 130 ILE A C 1
ATOM 1002 O O . ILE A 1 130 ? -2.979 -1.427 6.233 1.00 92.56 130 ILE A O 1
ATOM 1006 N N . CYS A 1 131 ? -3.408 0.431 7.415 1.00 93.19 131 CYS A N 1
ATOM 1007 C CA . CYS A 1 131 ? -2.576 1.319 6.605 1.00 93.19 131 CYS A CA 1
ATOM 1008 C C . CYS A 1 131 ? -1.125 0.823 6.506 1.00 93.19 131 CYS A C 1
ATOM 1010 O O . CYS A 1 131 ? -0.558 0.775 5.414 1.00 93.19 131 CYS A O 1
ATOM 1012 N N . ARG A 1 132 ? -0.549 0.363 7.622 1.00 91.88 132 ARG A N 1
ATOM 1013 C CA . ARG A 1 132 ? 0.823 -0.159 7.690 1.00 91.88 132 ARG A CA 1
ATOM 1014 C C . ARG A 1 132 ? 1.030 -1.425 6.858 1.00 91.88 132 ARG A C 1
ATOM 1016 O O . ARG A 1 132 ? 2.071 -1.558 6.224 1.00 91.88 132 ARG A O 1
ATOM 1023 N N . TRP A 1 133 ? 0.046 -2.323 6.791 1.00 92.44 133 TRP A N 1
ATOM 1024 C CA . TRP A 1 133 ? 0.111 -3.517 5.930 1.00 92.44 133 TRP A CA 1
ATOM 1025 C C . TRP A 1 133 ? 0.219 -3.185 4.435 1.00 92.44 133 TRP A C 1
ATOM 1027 O O . TRP A 1 133 ? 0.853 -3.917 3.664 1.00 92.44 133 TRP A O 1
ATOM 1037 N N . PHE A 1 134 ? -0.402 -2.082 4.017 1.00 91.19 134 PHE A N 1
ATOM 1038 C CA . PHE A 1 134 ? -0.360 -1.602 2.636 1.00 91.19 134 PHE A CA 1
ATOM 1039 C C . PHE A 1 134 ? 0.718 -0.550 2.390 1.00 91.19 134 PHE A C 1
ATOM 1041 O O . PHE A 1 134 ? 0.894 -0.156 1.239 1.00 91.19 134 PHE A O 1
ATOM 1048 N N . ASP A 1 135 ? 1.447 -0.151 3.436 1.00 91.44 135 ASP A N 1
ATOM 1049 C CA . ASP A 1 135 ? 2.429 0.933 3.403 1.00 91.44 135 ASP A CA 1
ATOM 1050 C C . ASP A 1 135 ? 1.807 2.254 2.900 1.00 91.44 135 ASP A C 1
ATOM 1052 O O . ASP A 1 135 ? 2.415 3.044 2.187 1.00 91.44 135 ASP A O 1
ATOM 1056 N N . VAL A 1 136 ? 0.537 2.483 3.252 1.00 92.75 136 VAL A N 1
ATOM 1057 C CA . VAL A 1 136 ? -0.221 3.689 2.899 1.00 92.75 136 VAL A CA 1
ATOM 1058 C C . VAL A 1 136 ? -0.224 4.630 4.102 1.00 92.75 136 VAL A C 1
ATOM 1060 O O . VAL A 1 136 ? -0.678 4.229 5.170 1.00 92.75 136 VAL A O 1
ATOM 1063 N N . PRO A 1 137 ? 0.234 5.887 3.981 1.00 90.81 137 PRO A N 1
ATOM 1064 C CA . PRO A 1 137 ? 0.130 6.845 5.073 1.00 90.81 137 PRO A CA 1
ATOM 1065 C C . PRO A 1 137 ? -1.331 7.091 5.496 1.00 90.81 137 PRO A C 1
ATOM 1067 O O . PRO A 1 137 ? -2.168 7.356 4.629 1.00 90.81 137 PRO A O 1
ATOM 1070 N N . PRO A 1 138 ? -1.653 7.105 6.807 1.00 90.38 138 PRO A N 1
ATOM 1071 C CA . PRO A 1 138 ? -3.033 7.256 7.281 1.00 90.38 138 PRO A CA 1
ATOM 1072 C C . PRO A 1 138 ? -3.734 8.543 6.816 1.00 90.38 138 PRO A C 1
ATOM 1074 O O . PRO A 1 138 ? -4.938 8.556 6.563 1.00 90.38 138 PRO A O 1
ATOM 1077 N N . ILE A 1 139 ? -2.973 9.622 6.609 1.00 88.06 139 ILE A N 1
ATOM 1078 C CA . ILE A 1 139 ? -3.497 10.889 6.081 1.00 88.06 139 ILE A CA 1
ATOM 1079 C C . ILE A 1 139 ? -4.162 10.725 4.703 1.00 88.06 139 ILE A C 1
ATOM 1081 O O . ILE A 1 139 ? -5.130 11.423 4.408 1.00 88.06 139 ILE A O 1
ATOM 1085 N N . LEU A 1 140 ? -3.697 9.774 3.879 1.00 87.50 140 LEU A N 1
ATOM 1086 C CA . LEU A 1 140 ? -4.260 9.499 2.551 1.00 87.50 140 LEU A CA 1
ATOM 1087 C C . LEU A 1 140 ? -5.597 8.754 2.616 1.00 87.50 140 LEU A C 1
ATOM 1089 O O . LEU A 1 140 ? -6.356 8.796 1.654 1.00 87.50 140 LEU A O 1
ATOM 1093 N N . VAL A 1 141 ? -5.907 8.111 3.747 1.00 89.00 141 VAL A N 1
ATOM 1094 C CA . VAL A 1 141 ? -7.219 7.495 4.015 1.00 89.00 141 VAL A CA 1
ATOM 1095 C C . VAL A 1 141 ? -8.105 8.384 4.892 1.00 89.00 141 VAL A C 1
ATOM 1097 O O . VAL A 1 141 ? -9.060 7.909 5.501 1.00 89.00 141 VAL A O 1
ATOM 1100 N N . HIS A 1 142 ? -7.787 9.681 4.965 1.00 85.94 142 HIS A N 1
ATOM 1101 C CA . HIS A 1 142 ? -8.480 10.672 5.791 1.00 85.94 142 HIS A CA 1
ATOM 1102 C C . HIS A 1 142 ? -8.418 10.395 7.302 1.00 85.94 142 HIS A C 1
ATOM 1104 O O . HIS A 1 142 ? -9.209 10.946 8.068 1.00 85.94 142 HIS A O 1
ATOM 1110 N N . HIS A 1 143 ? -7.452 9.589 7.747 1.00 85.00 143 HIS A N 1
ATOM 1111 C CA . HIS A 1 143 ? -7.181 9.357 9.161 1.00 85.00 143 HIS A CA 1
ATOM 1112 C C . HIS A 1 143 ? -6.027 10.251 9.609 1.00 85.00 143 HIS A C 1
ATOM 1114 O O . HIS A 1 143 ? -4.852 9.953 9.388 1.00 85.00 143 HIS A O 1
ATOM 1120 N N . ALA A 1 144 ? -6.370 11.387 10.212 1.00 76.69 144 ALA A N 1
ATOM 1121 C CA . ALA A 1 144 ? -5.407 12.375 10.678 1.00 76.69 144 ALA A CA 1
ATOM 1122 C C . ALA A 1 144 ? -5.632 12.689 12.158 1.00 76.69 144 ALA A C 1
ATOM 1124 O O . ALA A 1 144 ? -6.698 13.161 12.544 1.00 76.69 144 ALA A O 1
ATOM 1125 N N . ASN A 1 145 ? -4.602 12.478 12.980 1.00 64.94 145 ASN A N 1
ATOM 1126 C CA . ASN A 1 145 ? -4.619 12.886 14.390 1.00 64.94 145 ASN A CA 1
ATOM 1127 C C . ASN A 1 145 ? -4.209 14.352 14.586 1.00 64.94 145 ASN A C 1
ATOM 1129 O O . ASN A 1 145 ? -4.450 14.917 15.650 1.00 64.94 145 ASN A O 1
ATOM 1133 N N . VAL A 1 146 ? -3.596 14.976 13.576 1.00 59.84 146 VAL A N 1
ATOM 1134 C CA . VAL A 1 146 ? -3.100 16.352 13.641 1.00 59.84 146 VAL A CA 1
ATOM 1135 C C . VAL A 1 146 ? -3.377 17.039 12.308 1.00 59.84 146 VAL A C 1
ATOM 1137 O O . VAL A 1 146 ? -3.145 16.460 11.248 1.00 59.84 146 VAL A O 1
ATOM 1140 N N . THR A 1 147 ? -3.858 18.281 12.349 1.00 55.09 147 THR A N 1
ATOM 1141 C CA . THR A 1 147 ? -3.932 19.166 11.182 1.00 55.09 147 THR A CA 1
ATOM 1142 C C . THR A 1 147 ? -2.512 19.539 10.758 1.00 55.09 147 THR A C 1
ATOM 1144 O O . THR A 1 147 ? -1.981 20.576 11.163 1.00 55.09 147 THR A O 1
ATOM 1147 N N . THR A 1 148 ? -1.849 18.673 9.994 1.00 52.56 148 THR A N 1
ATOM 1148 C CA . THR A 1 148 ? -0.548 18.988 9.406 1.00 52.56 148 THR A CA 1
ATOM 1149 C C . THR A 1 148 ? -0.777 20.037 8.324 1.00 52.56 148 THR A C 1
ATOM 1151 O O . THR A 1 148 ? -1.376 19.760 7.287 1.00 52.56 148 THR A O 1
ATOM 1154 N N . TRP A 1 149 ? -0.361 21.270 8.619 1.00 55.31 149 TRP A N 1
ATOM 1155 C CA . TRP A 1 149 ? -0.387 22.412 7.708 1.00 55.31 149 TRP A CA 1
ATOM 1156 C C . TRP A 1 149 ? 0.162 22.016 6.326 1.00 55.31 149 TRP A C 1
ATOM 1158 O O . TRP A 1 149 ? 1.101 21.226 6.239 1.00 55.31 149 TRP A O 1
ATOM 1168 N N . GLY A 1 150 ? -0.444 22.549 5.258 1.00 59.81 150 GLY A N 1
ATOM 1169 C CA . GLY A 1 150 ? -0.445 21.980 3.899 1.00 59.81 150 GLY A CA 1
ATOM 1170 C C . GLY A 1 150 ? 0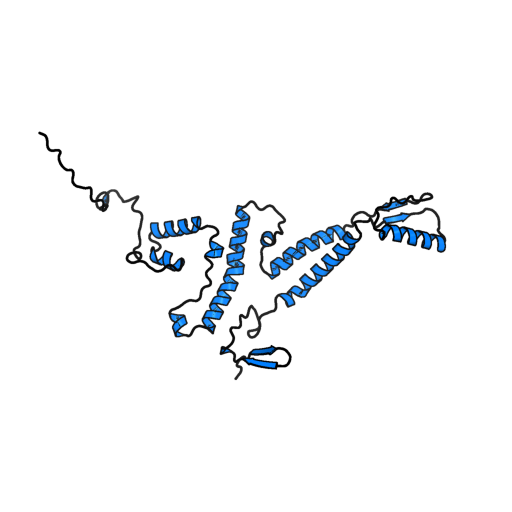.891 21.544 3.276 1.00 59.81 150 GLY A C 1
ATOM 1171 O O . GLY A 1 150 ? 0.874 20.672 2.415 1.00 59.81 150 GLY A O 1
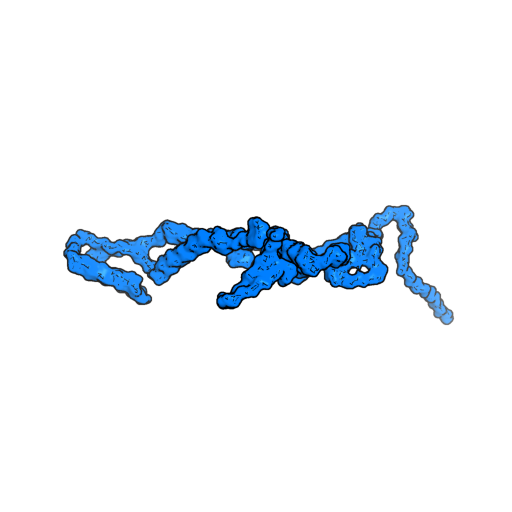ATOM 1172 N N . THR A 1 151 ? 2.042 22.041 3.737 1.00 62.09 151 THR A N 1
ATOM 1173 C CA . THR A 1 151 ? 3.370 21.616 3.250 1.00 62.09 151 THR A CA 1
ATOM 1174 C C . THR A 1 151 ? 3.780 20.212 3.708 1.00 62.09 151 THR A C 1
ATOM 1176 O O . THR A 1 151 ? 4.511 19.524 3.000 1.00 62.09 151 THR A O 1
ATOM 1179 N N . GLY A 1 152 ? 3.310 19.743 4.869 1.00 72.31 152 GLY A N 1
ATOM 1180 C CA . GLY A 1 152 ? 3.642 18.398 5.356 1.00 72.31 152 GLY A CA 1
ATOM 1181 C C . GLY A 1 152 ? 2.908 17.290 4.598 1.00 72.31 152 GLY A C 1
ATOM 1182 O O . GLY A 1 152 ? 3.437 16.194 4.444 1.00 72.31 152 GLY A O 1
ATOM 1183 N N . ILE A 1 153 ? 1.712 17.579 4.076 1.00 76.88 153 ILE A N 1
ATOM 1184 C CA . ILE A 1 153 ? 0.920 16.609 3.307 1.00 76.88 153 ILE A CA 1
ATOM 1185 C C . ILE A 1 153 ? 1.600 16.318 1.969 1.00 76.88 153 ILE A C 1
ATOM 1187 O O . ILE A 1 153 ? 1.733 15.153 1.606 1.00 76.88 153 ILE A O 1
ATOM 1191 N N . GLU A 1 154 ? 2.096 17.344 1.274 1.00 78.62 154 GLU A N 1
ATOM 1192 C CA . GLU A 1 154 ? 2.837 17.170 0.018 1.00 78.62 154 GLU A CA 1
ATOM 1193 C C . GLU A 1 154 ? 4.086 16.298 0.207 1.00 78.62 154 GLU A C 1
ATOM 1195 O O . GLU A 1 154 ? 4.326 15.391 -0.587 1.00 78.62 154 GLU A O 1
ATOM 1200 N N . GLN A 1 155 ? 4.836 16.497 1.297 1.00 81.62 155 GLN A N 1
ATOM 1201 C CA . GLN A 1 155 ? 5.998 15.662 1.626 1.00 81.62 155 GLN A CA 1
ATOM 1202 C C . GLN A 1 155 ? 5.615 14.209 1.934 1.00 81.62 155 GLN A C 1
ATOM 1204 O O . GLN A 1 155 ? 6.323 13.289 1.531 1.00 81.62 155 GLN A O 1
ATOM 1209 N N . ILE A 1 156 ? 4.492 13.981 2.622 1.00 84.88 156 ILE A N 1
ATOM 1210 C CA . ILE A 1 156 ? 3.992 12.626 2.899 1.00 84.88 156 ILE A CA 1
ATOM 1211 C C . ILE A 1 156 ? 3.545 11.936 1.605 1.00 84.88 156 ILE A C 1
ATOM 1213 O O . ILE A 1 156 ? 3.851 10.762 1.399 1.00 84.88 156 ILE A O 1
ATOM 1217 N N . VAL A 1 157 ? 2.856 12.661 0.722 1.00 83.62 157 VAL A N 1
ATOM 1218 C CA . VAL A 1 157 ? 2.437 12.170 -0.597 1.00 83.62 157 VAL A CA 1
ATOM 1219 C C . VAL A 1 157 ? 3.660 11.816 -1.449 1.00 83.62 157 VAL A C 1
ATOM 1221 O O . VAL A 1 157 ? 3.718 10.729 -2.020 1.00 83.62 157 VAL A O 1
ATOM 1224 N N . ASP A 1 158 ? 4.670 12.686 -1.500 1.00 82.62 158 ASP A N 1
ATOM 1225 C CA . ASP A 1 158 ? 5.936 12.417 -2.191 1.00 82.62 158 ASP A CA 1
ATOM 1226 C C . ASP A 1 158 ? 6.671 11.200 -1.598 1.00 82.62 158 ASP A C 1
ATOM 1228 O O . ASP A 1 158 ? 7.127 10.323 -2.337 1.00 82.62 158 ASP A O 1
ATOM 1232 N N . GLY A 1 159 ? 6.712 11.085 -0.268 1.00 86.69 159 GLY A N 1
ATOM 1233 C CA . GLY A 1 159 ? 7.259 9.924 0.436 1.00 86.69 159 GLY A CA 1
ATOM 1234 C C . GLY A 1 159 ? 6.554 8.617 0.065 1.00 86.69 159 GLY A C 1
ATOM 1235 O O . GLY A 1 159 ? 7.221 7.647 -0.289 1.00 86.69 159 GLY A O 1
ATOM 1236 N N . PHE A 1 160 ? 5.219 8.600 0.063 1.00 89.44 160 PHE A N 1
ATOM 1237 C CA . PHE A 1 160 ? 4.414 7.445 -0.357 1.00 89.44 160 PHE A CA 1
ATOM 1238 C C . PHE A 1 160 ? 4.704 7.032 -1.803 1.00 89.44 160 PHE A C 1
ATOM 1240 O O . PHE A 1 160 ? 4.892 5.851 -2.110 1.00 89.44 160 PHE A O 1
ATOM 1247 N N . HIS A 1 161 ? 4.810 8.007 -2.707 1.00 85.31 161 HIS A N 1
ATOM 1248 C CA . HIS A 1 161 ? 5.153 7.723 -4.094 1.00 85.31 161 HIS A CA 1
ATOM 1249 C C . HIS A 1 161 ? 6.538 7.086 -4.228 1.00 85.31 161 HIS A C 1
ATOM 1251 O O . HIS A 1 161 ? 6.695 6.093 -4.942 1.00 85.31 161 HIS A O 1
ATOM 1257 N N . LYS A 1 162 ? 7.538 7.639 -3.536 1.00 86.12 162 LYS A N 1
ATOM 1258 C CA . LYS A 1 162 ? 8.933 7.189 -3.618 1.00 86.12 162 LYS A CA 1
ATOM 1259 C C . LYS A 1 162 ? 9.165 5.838 -2.950 1.00 86.12 162 LYS A C 1
ATOM 1261 O O . LYS A 1 162 ? 9.908 5.026 -3.497 1.00 86.12 162 LYS A O 1
ATOM 1266 N N . LEU A 1 163 ? 8.566 5.610 -1.785 1.00 89.75 163 LEU A N 1
ATOM 1267 C CA . LEU A 1 163 ? 8.867 4.456 -0.936 1.00 89.75 163 LEU A CA 1
ATOM 1268 C C . LEU A 1 163 ? 7.941 3.265 -1.191 1.00 89.75 163 LEU A C 1
ATOM 1270 O O . LEU A 1 163 ? 8.394 2.129 -1.089 1.00 89.75 163 LEU A O 1
ATOM 1274 N N . THR A 1 164 ? 6.695 3.506 -1.600 1.00 90.25 164 THR A N 1
ATOM 1275 C CA . THR A 1 164 ? 5.692 2.441 -1.746 1.00 90.25 164 THR A CA 1
ATOM 1276 C C . THR A 1 164 ? 5.365 2.171 -3.210 1.00 90.25 164 THR A C 1
ATOM 1278 O O . THR A 1 164 ? 5.524 1.055 -3.710 1.00 90.25 164 THR A O 1
ATOM 1281 N N . ILE A 1 165 ? 4.946 3.208 -3.938 1.00 90.31 165 ILE A N 1
ATOM 1282 C CA . ILE A 1 165 ? 4.395 3.063 -5.291 1.00 90.31 165 ILE A CA 1
ATOM 1283 C C . ILE A 1 165 ? 5.491 2.798 -6.334 1.00 90.31 165 ILE A C 1
ATOM 1285 O O . ILE A 1 165 ? 5.366 1.869 -7.138 1.00 90.31 165 ILE A O 1
ATOM 1289 N N . ARG A 1 166 ? 6.588 3.570 -6.325 1.00 89.50 166 ARG A N 1
ATOM 1290 C CA . ARG A 1 166 ? 7.677 3.418 -7.306 1.00 89.50 166 ARG A CA 1
ATOM 1291 C C . ARG A 1 166 ? 8.320 2.025 -7.249 1.00 89.50 166 ARG A C 1
ATOM 1293 O O . ARG A 1 166 ? 8.444 1.429 -8.318 1.00 89.50 166 ARG A O 1
ATOM 1300 N N . PRO A 1 167 ? 8.677 1.447 -6.084 1.00 90.75 167 PRO A N 1
ATOM 1301 C CA . PRO A 1 167 ? 9.242 0.097 -6.037 1.00 90.75 167 PRO A CA 1
ATOM 1302 C C . PRO A 1 167 ? 8.290 -0.980 -6.569 1.00 90.75 167 PRO A C 1
ATOM 1304 O O . PRO A 1 167 ? 8.728 -1.880 -7.289 1.00 90.75 167 PRO A O 1
ATOM 1307 N N . MET A 1 168 ? 6.987 -0.872 -6.278 1.00 89.88 168 MET A N 1
ATOM 1308 C CA . MET A 1 168 ? 5.983 -1.796 -6.818 1.00 89.88 168 MET A CA 1
ATOM 1309 C C . MET A 1 168 ? 5.929 -1.753 -8.345 1.00 89.88 168 MET A C 1
ATOM 1311 O O . MET A 1 168 ? 5.893 -2.792 -9.001 1.00 89.88 168 MET A O 1
ATOM 1315 N N . LEU A 1 169 ? 5.952 -0.558 -8.922 1.00 90.50 169 LEU A N 1
ATOM 1316 C CA . LEU A 1 169 ? 5.838 -0.386 -10.367 1.00 90.50 169 LEU A CA 1
ATOM 1317 C C . LEU A 1 169 ? 7.132 -0.750 -11.091 1.00 90.50 169 LEU A C 1
ATOM 1319 O O . LEU A 1 169 ? 7.066 -1.449 -12.096 1.00 90.50 169 LEU A O 1
ATOM 1323 N N . VAL A 1 170 ? 8.297 -0.444 -10.515 1.00 91.06 170 VAL A N 1
ATOM 1324 C CA . VAL A 1 170 ? 9.589 -0.948 -11.010 1.00 91.06 170 VAL A CA 1
ATOM 1325 C C . VAL A 1 170 ? 9.614 -2.480 -11.013 1.00 91.06 170 VAL A C 1
ATOM 1327 O O . VAL A 1 170 ? 10.112 -3.089 -11.958 1.00 91.06 170 VAL A O 1
ATOM 1330 N N . SER A 1 171 ? 9.041 -3.137 -9.999 1.00 90.94 171 SER A N 1
ATOM 1331 C CA . SER A 1 171 ? 8.922 -4.602 -9.981 1.00 90.94 171 SER A CA 1
ATOM 1332 C C . SER A 1 171 ? 8.066 -5.130 -11.144 1.00 90.94 171 SER A C 1
ATOM 1334 O O . SER A 1 171 ? 8.425 -6.124 -11.786 1.00 90.94 171 SER A O 1
ATOM 1336 N N . ILE A 1 172 ? 6.970 -4.440 -11.473 1.00 92.12 172 ILE A N 1
ATOM 1337 C CA . ILE A 1 172 ? 6.105 -4.772 -12.613 1.00 92.12 172 ILE A CA 1
ATOM 1338 C C . ILE A 1 172 ? 6.841 -4.537 -13.938 1.00 92.12 172 ILE A C 1
ATOM 1340 O O . ILE A 1 172 ? 6.878 -5.436 -14.777 1.00 92.12 172 ILE A O 1
ATOM 1344 N N . GLU A 1 173 ? 7.484 -3.384 -14.110 1.00 92.06 173 GLU A N 1
ATOM 1345 C CA . GLU A 1 173 ? 8.293 -3.035 -15.285 1.00 92.06 173 GLU A CA 1
ATOM 1346 C C . GLU A 1 173 ? 9.396 -4.064 -15.536 1.00 92.06 173 GLU A C 1
ATOM 1348 O O . GLU A 1 173 ? 9.548 -4.570 -16.650 1.00 92.06 173 GLU A O 1
ATOM 1353 N N . GLN A 1 174 ? 10.136 -4.442 -14.490 1.00 91.25 174 GLN A N 1
ATOM 1354 C CA . GLN A 1 174 ? 11.171 -5.470 -14.569 1.00 91.25 174 GLN A CA 1
ATOM 1355 C C . GLN A 1 174 ? 10.591 -6.840 -14.922 1.00 91.25 174 GLN A C 1
ATOM 1357 O O . GLN A 1 174 ? 11.183 -7.566 -15.725 1.00 91.25 174 GLN A O 1
ATOM 1362 N N . SER A 1 175 ? 9.425 -7.189 -14.375 1.00 90.81 175 SER A N 1
ATOM 1363 C CA . SER A 1 175 ? 8.734 -8.442 -14.692 1.00 90.81 175 SER A CA 1
ATOM 1364 C C . SER A 1 175 ? 8.297 -8.483 -16.157 1.00 90.81 175 SER A C 1
ATOM 1366 O O . SER A 1 175 ? 8.573 -9.463 -16.849 1.00 90.81 175 SER A O 1
ATOM 1368 N N . VAL A 1 176 ? 7.706 -7.399 -16.666 1.00 91.75 176 VAL A N 1
ATOM 1369 C CA . VAL A 1 176 ? 7.329 -7.248 -18.079 1.00 91.75 176 VAL A CA 1
ATOM 1370 C C . VAL A 1 176 ? 8.566 -7.305 -18.971 1.00 91.75 176 VAL A C 1
ATOM 1372 O O . VAL A 1 176 ? 8.600 -8.072 -19.932 1.00 91.75 176 VAL A O 1
ATOM 1375 N N . ARG A 1 177 ? 9.624 -6.567 -18.627 1.00 91.81 177 ARG A N 1
ATOM 1376 C CA . ARG A 1 177 ? 10.883 -6.546 -19.377 1.00 91.81 177 ARG A CA 1
ATOM 1377 C C . ARG A 1 177 ? 11.521 -7.926 -19.457 1.00 91.81 177 ARG A C 1
ATOM 1379 O O . ARG A 1 177 ? 11.972 -8.331 -20.524 1.00 91.81 177 ARG A O 1
ATOM 1386 N N . LYS A 1 178 ? 11.564 -8.659 -18.345 1.00 88.44 178 LYS A N 1
ATOM 1387 C CA . LYS A 1 178 ? 12.106 -10.021 -18.300 1.00 88.44 178 LYS A CA 1
ATOM 1388 C C . LYS A 1 178 ? 11.249 -10.990 -19.114 1.00 88.44 178 LYS A C 1
ATOM 1390 O O . LYS A 1 178 ? 11.805 -11.881 -19.752 1.00 88.44 178 LYS A O 1
ATOM 1395 N N . ARG A 1 179 ? 9.922 -10.831 -19.067 1.00 88.94 179 ARG A N 1
ATOM 1396 C CA . ARG A 1 179 ? 8.975 -11.829 -19.566 1.00 88.94 179 ARG A CA 1
ATOM 1397 C C . ARG A 1 179 ? 8.536 -11.636 -21.011 1.00 88.94 179 ARG A C 1
ATOM 1399 O O . ARG A 1 179 ? 8.517 -12.594 -21.769 1.00 88.94 179 ARG A O 1
ATOM 1406 N N . VAL A 1 180 ? 8.154 -10.421 -21.369 1.00 90.06 180 VAL A N 1
ATOM 1407 C CA . VAL A 1 180 ? 7.506 -10.112 -22.648 1.00 90.06 180 VAL A CA 1
ATOM 1408 C C . VAL A 1 180 ? 8.542 -9.755 -23.711 1.00 90.06 180 VAL A C 1
ATOM 1410 O O . VAL A 1 180 ? 8.371 -10.071 -24.884 1.00 90.06 180 VAL A O 1
ATOM 1413 N N . MET A 1 181 ? 9.640 -9.109 -23.314 1.00 90.50 181 MET A N 1
ATOM 1414 C CA . MET A 1 181 ? 10.652 -8.643 -24.260 1.00 90.50 181 MET A CA 1
ATOM 1415 C C . MET A 1 181 ? 11.682 -9.729 -24.558 1.00 90.50 181 MET A C 1
ATOM 1417 O O . MET A 1 181 ? 12.208 -10.386 -23.658 1.00 90.50 181 MET A O 1
ATOM 1421 N N . THR A 1 182 ? 12.060 -9.844 -25.827 1.00 90.06 182 THR A N 1
ATOM 1422 C CA . THR A 1 182 ? 13.190 -10.673 -26.263 1.00 90.06 182 THR A CA 1
ATOM 1423 C C . THR A 1 182 ? 14.530 -10.094 -25.805 1.00 90.06 182 THR A C 1
ATOM 1425 O O . THR A 1 182 ? 14.658 -8.899 -25.530 1.00 90.06 182 THR A O 1
ATOM 1428 N N . SER A 1 183 ? 15.579 -10.922 -25.790 1.00 88.94 183 SER A N 1
ATOM 1429 C CA . SER A 1 183 ? 16.943 -10.489 -25.445 1.00 88.94 183 SER A CA 1
ATOM 1430 C C . SER A 1 183 ? 17.427 -9.297 -26.282 1.00 88.94 183 SER A C 1
ATOM 1432 O O . SER A 1 183 ? 18.051 -8.390 -25.739 1.00 88.94 183 SER A O 1
ATOM 1434 N N . LYS A 1 184 ? 17.081 -9.255 -27.577 1.00 92.12 184 LYS A N 1
ATOM 1435 C CA . LYS A 1 184 ? 17.432 -8.148 -28.481 1.00 92.12 184 LYS A CA 1
ATOM 1436 C C . LYS A 1 184 ? 16.661 -6.862 -28.159 1.00 92.12 184 LYS A C 1
ATOM 1438 O O . LYS A 1 184 ? 17.252 -5.786 -28.136 1.00 92.12 184 LYS A O 1
ATOM 1443 N N . GLN A 1 185 ? 15.363 -6.966 -27.868 1.00 91.31 185 GLN A N 1
ATOM 1444 C CA . GLN A 1 185 ? 14.548 -5.812 -27.468 1.00 91.31 185 GLN A CA 1
ATOM 1445 C C . GLN A 1 185 ? 15.012 -5.240 -26.128 1.00 91.31 185 GLN A C 1
ATOM 1447 O O . GLN A 1 185 ? 15.094 -4.027 -25.985 1.00 91.31 185 GLN A O 1
ATOM 1452 N N . ARG A 1 186 ? 15.416 -6.083 -25.167 1.00 89.56 186 ARG A N 1
ATOM 1453 C CA . ARG A 1 186 ? 15.960 -5.596 -23.890 1.00 89.56 186 ARG A CA 1
ATOM 1454 C C . ARG A 1 186 ? 17.226 -4.748 -24.067 1.00 89.56 186 ARG A C 1
ATOM 1456 O O . ARG A 1 186 ? 17.452 -3.859 -23.259 1.00 89.56 186 ARG A O 1
ATOM 1463 N N . ALA A 1 187 ? 18.032 -4.969 -25.103 1.00 89.25 187 ALA A N 1
ATOM 1464 C CA . ALA A 1 187 ? 19.232 -4.163 -25.337 1.00 89.25 187 ALA A CA 1
ATOM 1465 C C . ALA A 1 187 ? 18.938 -2.747 -25.872 1.00 89.25 187 ALA A C 1
ATOM 1467 O O . ALA A 1 187 ? 19.782 -1.869 -25.740 1.00 89.25 187 ALA A O 1
ATOM 1468 N N . THR A 1 188 ? 17.771 -2.527 -26.485 1.00 89.50 188 THR A N 1
ATOM 1469 C CA . THR A 1 188 ? 17.463 -1.297 -27.246 1.00 89.50 188 THR A CA 1
ATOM 1470 C C . THR A 1 188 ? 16.235 -0.542 -26.747 1.00 89.50 188 THR A C 1
ATOM 1472 O O . THR A 1 188 ? 16.070 0.629 -27.062 1.00 89.50 188 THR A O 1
ATOM 1475 N N . MET A 1 189 ? 15.370 -1.195 -25.974 1.00 88.12 189 MET A N 1
ATOM 1476 C CA . MET A 1 189 ? 14.103 -0.649 -25.493 1.00 88.12 189 MET A CA 1
ATOM 1477 C C . MET A 1 189 ? 14.024 -0.819 -23.979 1.00 88.12 189 MET A C 1
ATOM 1479 O O . MET A 1 189 ? 14.518 -1.817 -23.451 1.00 88.12 189 MET A O 1
ATOM 1483 N N . SER A 1 190 ? 13.370 0.105 -23.282 1.00 84.75 190 SER A N 1
ATOM 1484 C CA . SER A 1 190 ? 12.953 -0.022 -21.881 1.00 84.75 190 SER A CA 1
ATOM 1485 C C . SER A 1 190 ? 11.429 -0.147 -21.799 1.00 84.75 190 SER A C 1
ATOM 1487 O O . SER A 1 190 ? 10.713 0.226 -22.724 1.00 84.75 190 SER A O 1
ATOM 1489 N N . ALA A 1 191 ? 10.940 -0.724 -20.704 1.00 87.12 191 ALA A N 1
ATOM 1490 C CA . ALA A 1 191 ? 9.530 -0.683 -20.344 1.00 87.12 191 ALA A CA 1
ATOM 1491 C C . ALA A 1 191 ? 9.445 0.135 -19.058 1.00 87.12 191 ALA A C 1
ATOM 1493 O O . ALA A 1 191 ? 10.043 -0.263 -18.061 1.00 87.12 191 ALA A O 1
ATOM 1494 N N . GLU A 1 192 ? 8.762 1.272 -19.112 1.00 87.44 192 GLU A N 1
ATOM 1495 C CA . GLU A 1 192 ? 8.513 2.143 -17.965 1.00 87.44 192 GLU A CA 1
ATOM 1496 C C . GLU A 1 192 ? 7.029 2.511 -17.948 1.00 87.44 192 GLU A C 1
ATOM 1498 O O . GLU A 1 192 ? 6.414 2.740 -18.994 1.00 87.44 192 GLU A O 1
ATOM 1503 N N . ILE A 1 193 ? 6.441 2.527 -16.759 1.00 86.25 193 ILE A N 1
ATOM 1504 C CA . ILE A 1 193 ? 5.092 3.018 -16.529 1.00 86.25 193 ILE A CA 1
ATOM 1505 C C . ILE A 1 193 ? 5.201 4.533 -16.382 1.00 86.25 193 ILE A C 1
ATOM 1507 O O . ILE A 1 193 ? 5.898 5.034 -15.506 1.00 86.25 193 ILE A O 1
ATOM 1511 N N . SER A 1 194 ? 4.519 5.282 -17.250 1.00 77.38 194 SER A N 1
ATOM 1512 C CA . SER A 1 194 ? 4.557 6.745 -17.182 1.00 77.38 194 SER A CA 1
ATOM 1513 C C . SER A 1 194 ? 3.874 7.246 -15.906 1.00 77.38 194 SER A C 1
ATOM 1515 O O . SER A 1 194 ? 2.675 7.051 -15.698 1.00 77.38 194 SER A O 1
ATOM 1517 N N . PHE A 1 195 ? 4.647 7.939 -15.071 1.00 68.94 195 PHE A N 1
ATOM 1518 C CA . PHE A 1 195 ? 4.184 8.596 -13.845 1.00 68.94 195 PHE A CA 1
ATOM 1519 C C . PHE A 1 195 ? 3.874 10.077 -14.020 1.00 68.94 195 PHE A C 1
ATOM 1521 O O . PHE A 1 195 ? 3.480 10.740 -13.059 1.00 68.94 195 PHE A O 1
ATOM 1528 N N . ASP A 1 196 ? 4.019 10.607 -15.234 1.00 61.94 196 ASP A N 1
ATOM 1529 C CA . ASP A 1 196 ? 3.865 12.037 -15.505 1.00 61.94 196 ASP A CA 1
ATOM 1530 C C . ASP A 1 196 ? 2.477 12.565 -15.156 1.00 61.94 196 ASP A C 1
ATOM 1532 O O . ASP A 1 196 ? 2.302 13.757 -14.922 1.00 61.94 196 ASP A O 1
ATOM 1536 N N . ALA A 1 197 ? 1.456 11.708 -15.142 1.00 59.59 197 ALA A N 1
ATOM 1537 C CA . ALA A 1 197 ? 0.117 12.087 -14.703 1.00 59.59 197 ALA A CA 1
ATOM 1538 C C . ALA A 1 197 ? 0.015 12.269 -13.176 1.00 59.59 197 ALA A C 1
ATOM 1540 O O . ALA A 1 197 ? -0.731 13.133 -12.729 1.00 59.59 197 ALA A O 1
ATOM 1541 N N . LEU A 1 198 ? 0.776 11.500 -12.390 1.00 59.47 198 LEU A N 1
ATOM 1542 C CA . LEU A 1 198 ? 0.709 11.482 -10.924 1.00 59.47 198 LEU A CA 1
ATOM 1543 C C . LEU A 1 198 ? 1.685 12.493 -10.289 1.00 59.47 198 LEU A C 1
ATOM 1545 O O . LEU A 1 198 ? 1.330 13.193 -9.346 1.00 59.47 198 LEU A O 1
ATOM 1549 N N . LEU A 1 199 ? 2.891 12.632 -10.857 1.00 55.00 199 LEU A N 1
ATOM 1550 C CA . LEU A 1 199 ? 3.910 13.629 -10.474 1.00 55.00 199 LEU A CA 1
ATOM 1551 C C . LEU A 1 199 ? 3.647 15.027 -11.057 1.00 55.00 199 LEU A C 1
ATOM 1553 O O . LEU A 1 199 ? 4.371 15.978 -10.763 1.00 55.00 199 LEU A O 1
ATOM 1557 N N . ARG A 1 200 ? 2.566 15.188 -11.829 1.00 52.53 200 ARG A N 1
ATOM 1558 C CA . ARG A 1 200 ? 2.079 16.485 -12.328 1.00 52.53 200 ARG A CA 1
ATOM 1559 C C . ARG A 1 200 ? 1.664 17.461 -11.216 1.00 52.53 200 ARG A C 1
ATOM 1561 O O . ARG A 1 200 ? 1.277 18.585 -11.525 1.00 52.53 200 ARG A O 1
ATOM 1568 N N . GLY A 1 201 ? 1.780 17.046 -9.951 1.00 54.66 201 GLY A N 1
ATOM 1569 C CA . GLY A 1 201 ? 1.556 17.847 -8.751 1.00 54.66 201 GLY A CA 1
ATOM 1570 C C . GLY A 1 201 ? 2.380 19.132 -8.671 1.00 54.66 201 GLY A C 1
ATOM 1571 O O . GLY A 1 201 ? 1.943 20.053 -7.994 1.00 54.66 201 GLY A O 1
ATOM 1572 N N . ASN A 1 202 ? 3.482 19.277 -9.420 1.00 64.00 202 ASN A N 1
ATOM 1573 C CA . ASN A 1 202 ? 4.012 20.615 -9.669 1.00 64.00 202 ASN A CA 1
ATOM 1574 C C . ASN A 1 202 ? 4.743 20.758 -11.015 1.00 64.00 202 ASN A C 1
ATOM 1576 O O . ASN A 1 202 ? 5.970 20.696 -11.105 1.00 64.00 202 ASN A O 1
ATOM 1580 N N . ALA A 1 203 ? 3.986 21.009 -12.089 1.00 65.38 203 ALA A N 1
ATOM 1581 C CA . ALA A 1 203 ? 4.554 21.373 -13.392 1.00 65.38 203 ALA A CA 1
ATOM 1582 C C . ALA A 1 203 ? 5.524 22.571 -13.305 1.00 65.38 203 ALA A C 1
ATOM 1584 O O . ALA A 1 203 ? 6.444 22.663 -14.117 1.00 65.38 203 ALA A O 1
ATOM 1585 N N . LYS A 1 204 ? 5.351 23.453 -12.308 1.00 74.38 204 LYS A N 1
ATOM 1586 C CA . LYS A 1 204 ? 6.245 24.584 -12.050 1.00 74.38 204 LYS A CA 1
ATOM 1587 C C . LYS A 1 204 ? 7.616 24.113 -11.571 1.00 74.38 204 LYS A C 1
ATOM 1589 O O . LYS A 1 204 ? 8.600 24.474 -12.200 1.00 74.38 204 LYS A O 1
ATOM 1594 N N . ASP A 1 205 ? 7.692 23.263 -10.545 1.00 76.31 205 ASP A N 1
ATOM 1595 C CA . ASP A 1 205 ? 8.983 22.790 -10.010 1.00 76.31 205 ASP A CA 1
ATOM 1596 C C . ASP A 1 205 ? 9.774 22.006 -11.060 1.00 76.31 205 ASP A C 1
ATOM 1598 O O . ASP A 1 205 ? 10.994 22.134 -11.165 1.00 76.31 205 ASP A O 1
ATOM 1602 N N . ARG A 1 206 ? 9.075 21.231 -11.894 1.00 74.31 206 ARG A N 1
ATOM 1603 C CA . ARG A 1 206 ? 9.692 20.479 -12.989 1.00 74.31 206 ARG A CA 1
ATOM 1604 C C . ARG A 1 206 ? 10.181 21.386 -14.119 1.00 74.31 206 ARG A C 1
ATOM 1606 O O . ARG A 1 206 ? 11.303 21.216 -14.594 1.00 74.31 206 ARG A O 1
ATOM 1613 N N . ALA A 1 207 ? 9.378 22.373 -14.521 1.00 80.88 207 ALA A N 1
ATOM 1614 C CA . ALA A 1 207 ? 9.806 23.382 -15.487 1.00 80.88 207 ALA A CA 1
ATOM 1615 C C . ALA A 1 207 ? 10.993 24.201 -14.954 1.00 80.88 207 ALA A C 1
ATOM 1617 O O . ALA A 1 207 ? 11.928 24.479 -15.701 1.00 80.88 207 ALA A O 1
ATOM 1618 N N . GLU A 1 208 ? 11.001 24.532 -13.662 1.00 84.75 208 GLU A N 1
ATOM 1619 C CA . GLU A 1 208 ? 12.116 25.208 -13.001 1.00 84.75 208 GLU A CA 1
ATOM 1620 C C . GLU A 1 208 ? 13.378 24.339 -12.960 1.00 84.75 208 GLU A C 1
ATOM 1622 O O . GLU A 1 208 ? 14.464 24.844 -13.246 1.00 84.75 208 GLU A O 1
ATOM 1627 N N . LEU A 1 209 ? 13.258 23.040 -12.660 1.00 83.44 209 LEU A N 1
ATOM 1628 C CA . LEU A 1 209 ? 14.380 22.098 -12.682 1.00 83.44 209 LEU A CA 1
ATOM 1629 C C . LEU A 1 209 ? 14.992 21.997 -14.083 1.00 83.44 209 LEU A C 1
ATOM 1631 O O . LEU A 1 209 ? 16.199 22.178 -14.235 1.00 83.44 209 LEU A O 1
ATOM 1635 N N . TYR A 1 210 ? 14.175 21.761 -15.115 1.00 86.50 210 TYR A N 1
ATOM 1636 C CA . TYR A 1 210 ? 14.667 21.695 -16.493 1.00 86.50 210 TYR A CA 1
ATOM 1637 C C . TYR A 1 210 ? 15.248 23.025 -16.953 1.00 86.50 210 TYR A C 1
ATOM 1639 O O . TYR A 1 210 ? 16.311 23.042 -17.567 1.00 86.50 210 TYR A O 1
ATOM 1647 N N . SER A 1 211 ? 14.613 24.145 -16.600 1.00 85.19 211 SER A N 1
ATOM 1648 C CA . SER A 1 211 ? 15.147 25.471 -16.897 1.00 85.19 211 SER A CA 1
ATOM 1649 C C . SER A 1 211 ? 16.531 25.657 -16.276 1.00 85.19 211 SER A C 1
ATOM 1651 O O . SER A 1 211 ? 17.439 26.096 -16.973 1.00 85.19 211 SER A O 1
ATOM 1653 N N . LYS A 1 212 ? 16.730 25.285 -15.005 1.00 85.44 212 LYS A N 1
ATOM 1654 C CA . LYS A 1 212 ? 18.035 25.381 -14.328 1.00 85.44 212 LYS A CA 1
ATOM 1655 C C . LYS A 1 212 ? 19.074 24.445 -14.949 1.00 85.44 212 LYS A C 1
ATOM 1657 O O . LYS A 1 212 ? 20.193 24.876 -15.210 1.00 85.44 212 LYS A O 1
ATOM 1662 N N . ASN A 1 213 ? 18.714 23.194 -15.231 1.00 84.25 213 ASN A N 1
ATOM 1663 C CA . ASN A 1 213 ? 19.641 22.213 -15.801 1.00 84.25 213 ASN A CA 1
ATOM 1664 C C . ASN A 1 213 ? 20.094 22.599 -17.216 1.00 84.25 213 ASN A C 1
ATOM 1666 O O . ASN A 1 213 ? 21.281 22.498 -17.525 1.00 84.25 213 ASN A O 1
ATOM 1670 N N . VAL A 1 214 ? 19.174 23.094 -18.050 1.00 86.75 214 VAL A N 1
ATOM 1671 C CA . VAL A 1 214 ? 19.479 23.564 -19.410 1.00 86.75 214 VAL A CA 1
ATOM 1672 C C . VAL A 1 214 ? 20.232 24.897 -19.391 1.00 86.75 214 VAL A C 1
ATOM 1674 O O . VAL A 1 214 ? 21.109 25.102 -20.223 1.00 86.75 214 VAL A O 1
ATOM 1677 N N . GLN A 1 215 ? 19.932 25.806 -18.454 1.00 83.19 215 GLN A N 1
ATOM 1678 C CA . GLN A 1 215 ? 20.643 27.089 -18.318 1.00 83.19 215 GLN A CA 1
ATOM 1679 C C . GLN A 1 215 ? 22.069 26.944 -17.785 1.00 83.19 215 GLN A C 1
ATOM 1681 O O . GLN A 1 215 ? 22.908 27.786 -18.095 1.00 83.19 215 GLN A O 1
ATOM 1686 N N . ASN A 1 216 ? 22.338 25.910 -16.989 1.00 83.06 216 ASN A N 1
ATOM 1687 C CA . ASN A 1 216 ? 23.656 25.646 -16.411 1.00 83.06 216 ASN A CA 1
ATOM 1688 C C . ASN A 1 216 ? 24.506 24.691 -17.266 1.00 83.06 216 ASN A C 1
ATOM 1690 O O . ASN A 1 216 ? 25.587 24.298 -16.836 1.00 83.06 216 ASN A O 1
ATOM 1694 N N . GLY A 1 217 ? 24.025 24.285 -18.447 1.00 81.69 217 GLY A N 1
ATOM 1695 C CA . GLY A 1 217 ? 24.735 23.357 -19.329 1.00 81.69 217 GLY A CA 1
ATOM 1696 C C . GLY A 1 217 ? 24.901 21.946 -18.754 1.00 81.69 217 GLY A C 1
ATOM 1697 O O . GLY A 1 217 ? 25.846 21.259 -19.121 1.00 81.69 217 GLY A O 1
ATOM 1698 N N . ILE A 1 218 ? 24.013 21.517 -17.849 1.00 81.75 218 ILE A N 1
ATOM 1699 C CA . ILE A 1 218 ? 24.027 20.169 -17.252 1.00 81.75 218 ILE A CA 1
ATOM 1700 C C . ILE A 1 218 ? 23.296 19.170 -18.155 1.00 81.75 218 ILE A C 1
ATOM 1702 O O . ILE A 1 218 ? 23.678 18.006 -18.213 1.00 81.75 218 ILE A O 1
ATOM 1706 N N . MET A 1 219 ? 22.244 19.621 -18.844 1.00 83.25 219 MET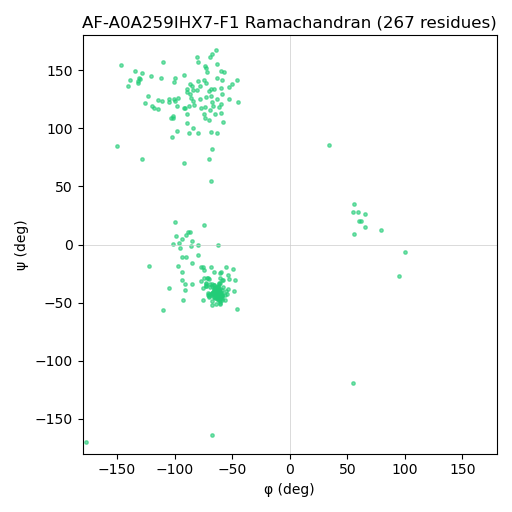 A N 1
ATOM 1707 C CA . MET A 1 219 ? 21.429 18.796 -19.737 1.00 83.25 219 MET A CA 1
ATOM 1708 C C . MET A 1 219 ? 21.151 19.510 -21.057 1.00 83.25 219 MET A C 1
ATOM 1710 O O . MET A 1 219 ? 21.009 20.737 -21.098 1.00 83.25 219 MET A O 1
ATOM 1714 N N . THR A 1 220 ? 21.011 18.735 -22.129 1.00 87.81 220 THR A N 1
ATOM 1715 C CA . THR A 1 220 ? 20.522 19.226 -23.419 1.00 87.81 220 THR A CA 1
ATOM 1716 C C . THR A 1 220 ? 18.996 19.330 -23.421 1.00 87.81 220 THR A C 1
ATOM 1718 O O . THR A 1 220 ? 18.285 18.721 -22.616 1.00 87.81 220 THR A O 1
ATOM 1721 N N . ARG A 1 221 ? 18.447 20.103 -24.361 1.00 85.56 221 ARG A N 1
ATOM 1722 C CA . ARG A 1 221 ? 16.990 20.230 -24.497 1.00 85.56 221 ARG A CA 1
ATOM 1723 C C . ARG A 1 221 ? 16.363 18.915 -24.963 1.00 85.56 221 ARG A C 1
ATOM 1725 O O . ARG A 1 221 ? 15.252 18.607 -24.540 1.00 85.56 221 ARG A O 1
ATOM 1732 N N . ASN A 1 222 ? 17.057 18.138 -25.795 1.00 86.56 222 ASN A N 1
ATOM 1733 C CA . ASN A 1 222 ? 16.589 16.824 -26.237 1.00 86.56 222 ASN A CA 1
ATOM 1734 C C . ASN A 1 222 ? 16.597 15.778 -25.119 1.00 86.56 222 ASN A C 1
ATOM 1736 O O . ASN A 1 222 ? 15.669 14.978 -25.061 1.00 86.56 222 ASN A O 1
ATOM 1740 N N . GLU A 1 223 ? 17.547 15.829 -24.184 1.00 83.12 223 GLU A N 1
ATOM 1741 C CA . GLU A 1 223 ? 17.514 14.981 -22.984 1.00 83.12 223 GLU A CA 1
ATOM 1742 C C . GLU A 1 223 ? 16.280 15.284 -22.123 1.00 83.12 223 GLU A C 1
ATOM 1744 O O . GLU A 1 223 ? 15.569 14.366 -21.718 1.00 83.12 223 GLU A O 1
ATOM 1749 N N . CYS A 1 224 ? 15.944 16.563 -21.907 1.00 84.12 224 CYS A N 1
ATOM 1750 C CA . CYS A 1 224 ? 14.698 16.929 -21.222 1.00 84.12 224 CYS A CA 1
ATOM 1751 C C . CYS A 1 224 ? 13.448 16.450 -21.981 1.00 84.12 224 CYS A C 1
ATOM 1753 O O . CYS A 1 224 ? 12.493 15.990 -21.362 1.00 84.12 224 CYS A O 1
ATOM 1755 N N . ARG A 1 225 ? 13.443 16.523 -23.320 1.00 85.44 225 ARG A N 1
ATOM 1756 C CA . ARG A 1 225 ? 12.331 16.022 -24.148 1.00 85.44 225 ARG A CA 1
ATOM 1757 C C . ARG A 1 225 ? 12.191 14.509 -24.060 1.00 85.44 225 ARG A C 1
ATOM 1759 O O . ARG A 1 225 ? 11.073 14.024 -23.955 1.00 85.44 225 ARG A O 1
ATOM 1766 N N . GLN A 1 226 ? 13.304 13.785 -24.051 1.00 82.81 226 GLN A N 1
ATOM 1767 C CA . GLN A 1 226 ? 13.312 12.338 -23.893 1.00 82.81 226 GLN A CA 1
ATOM 1768 C C . GLN A 1 226 ? 12.738 11.919 -22.534 1.00 82.81 226 GLN A C 1
ATOM 1770 O O . GLN A 1 226 ? 11.942 10.984 -22.490 1.00 82.81 226 GLN A O 1
ATOM 1775 N N . LEU A 1 227 ? 13.072 12.635 -21.450 1.00 80.38 227 LEU A N 1
ATOM 1776 C CA . LEU A 1 227 ? 12.477 12.405 -20.125 1.00 80.38 227 LEU A CA 1
ATOM 1777 C C . LEU A 1 227 ? 10.958 12.627 -20.109 1.00 80.38 227 LEU A C 1
ATOM 1779 O O . LEU A 1 227 ? 10.247 11.910 -19.415 1.00 80.38 227 LEU A O 1
ATOM 1783 N N . GLU A 1 228 ? 10.460 13.572 -20.906 1.00 78.44 228 GLU A N 1
ATOM 1784 C CA . GLU A 1 228 ? 9.024 13.832 -21.092 1.00 78.44 228 GLU A CA 1
ATOM 1785 C C . GLU A 1 228 ? 8.391 12.948 -22.187 1.00 78.44 228 GLU A C 1
ATOM 1787 O O . GLU A 1 228 ? 7.261 13.190 -22.611 1.00 78.44 228 GLU A O 1
ATOM 1792 N N . ASN A 1 229 ? 9.106 11.930 -22.685 1.00 78.31 229 ASN A N 1
ATOM 1793 C CA . ASN A 1 229 ? 8.667 11.055 -23.780 1.00 78.31 229 ASN A CA 1
ATOM 1794 C C . ASN A 1 229 ? 8.260 11.813 -25.064 1.00 78.31 229 ASN A C 1
ATOM 1796 O O . ASN A 1 229 ? 7.429 11.351 -25.849 1.00 78.31 229 ASN A O 1
ATOM 1800 N N . LEU A 1 230 ? 8.846 12.988 -25.292 1.00 82.25 230 LEU A N 1
ATOM 1801 C CA . LEU A 1 230 ? 8.652 13.805 -26.483 1.00 82.25 230 LEU A CA 1
ATOM 1802 C C . LEU A 1 230 ? 9.706 13.461 -27.546 1.00 82.25 230 LEU A C 1
ATOM 1804 O O . LEU A 1 230 ? 10.864 13.202 -27.209 1.00 82.25 230 LEU A O 1
ATOM 1808 N N . PRO A 1 231 ? 9.354 13.517 -28.845 1.00 83.31 231 PRO A N 1
ATOM 1809 C CA . PRO A 1 231 ? 10.318 13.269 -29.908 1.00 83.31 231 PRO A CA 1
ATOM 1810 C C . PRO A 1 231 ? 11.434 14.327 -29.885 1.00 83.31 231 PRO A C 1
ATOM 1812 O O . PRO A 1 231 ? 11.144 15.503 -29.602 1.00 83.31 231 PRO A O 1
ATOM 1815 N N . PRO A 1 232 ? 12.688 13.942 -30.191 1.00 87.94 232 PRO A N 1
ATOM 1816 C CA . PRO A 1 232 ? 13.797 14.882 -30.294 1.00 87.94 232 PRO A CA 1
ATOM 1817 C C . PRO A 1 232 ? 13.555 15.883 -31.429 1.00 87.94 232 PRO A C 1
ATOM 1819 O O . PRO A 1 232 ? 12.795 15.618 -32.362 1.00 87.94 232 PRO A O 1
ATOM 1822 N N . ILE A 1 233 ? 14.185 17.049 -31.326 1.00 88.12 233 ILE A N 1
ATOM 1823 C CA . ILE A 1 233 ? 14.155 18.097 -32.350 1.00 88.12 233 ILE A CA 1
ATOM 1824 C C . ILE A 1 233 ? 15.591 18.368 -32.807 1.00 88.12 233 ILE A C 1
ATOM 1826 O O . ILE A 1 233 ? 16.528 18.324 -32.006 1.00 88.12 233 ILE A O 1
ATOM 1830 N N . ASP A 1 234 ? 15.761 18.667 -34.093 1.00 82.56 234 ASP A N 1
ATOM 1831 C CA . ASP A 1 234 ? 17.060 19.017 -34.661 1.00 82.56 234 ASP A CA 1
ATOM 1832 C C . ASP A 1 234 ? 17.665 20.249 -33.965 1.00 82.56 234 ASP A C 1
ATOM 1834 O O . ASP A 1 234 ? 16.971 21.215 -33.639 1.00 82.56 234 ASP A O 1
ATOM 1838 N N . ASN A 1 235 ? 18.985 20.226 -33.759 1.00 77.81 235 ASN A N 1
ATOM 1839 C CA . ASN A 1 235 ? 19.768 21.281 -33.095 1.00 77.81 235 ASN A CA 1
ATOM 1840 C C . ASN A 1 235 ? 19.469 21.511 -31.598 1.00 77.81 235 ASN A C 1
ATOM 1842 O O . ASN A 1 235 ? 19.894 22.522 -31.039 1.00 77.81 235 ASN A O 1
ATOM 1846 N N . ALA A 1 236 ? 18.783 20.587 -30.919 1.00 78.56 236 ALA A N 1
ATOM 1847 C CA . ALA A 1 236 ? 18.474 20.686 -29.487 1.00 78.56 236 ALA A CA 1
ATOM 1848 C C . ALA A 1 236 ? 19.422 19.877 -28.564 1.00 78.56 236 ALA A C 1
ATOM 1850 O O . ALA A 1 236 ? 19.209 19.850 -27.349 1.00 78.56 236 ALA A O 1
ATOM 1851 N N . ASP A 1 237 ? 20.493 19.297 -29.117 1.00 83.25 237 ASP A N 1
ATOM 1852 C CA . ASP A 1 237 ? 21.539 18.543 -28.395 1.00 83.25 237 ASP A CA 1
ATOM 1853 C C . ASP A 1 237 ? 22.715 19.413 -27.909 1.00 83.25 237 ASP A C 1
ATOM 1855 O O . ASP A 1 237 ? 23.734 18.907 -27.445 1.00 83.25 237 ASP A O 1
ATOM 1859 N N . GLN A 1 238 ? 22.613 20.737 -28.031 1.00 78.69 238 GLN A N 1
ATOM 1860 C CA . GLN A 1 238 ? 23.679 21.649 -27.615 1.00 78.69 238 GLN A CA 1
ATOM 1861 C C . GLN A 1 238 ? 23.508 22.047 -26.146 1.00 78.69 238 GLN A C 1
ATOM 1863 O O . GLN A 1 238 ? 22.425 22.470 -25.731 1.00 78.69 238 GLN A O 1
ATOM 1868 N N . LEU A 1 239 ? 24.590 21.952 -25.367 1.00 81.31 239 LEU A N 1
ATOM 1869 C CA . LEU A 1 239 ? 24.636 22.496 -24.012 1.00 81.31 239 LEU A CA 1
ATOM 1870 C C . LEU A 1 239 ? 24.707 24.022 -24.082 1.00 81.31 239 LEU A C 1
ATOM 1872 O O . LEU A 1 239 ? 25.565 24.591 -24.756 1.00 81.31 239 LEU A O 1
ATOM 1876 N N . THR A 1 240 ? 23.797 24.684 -23.376 1.00 76.50 240 THR A N 1
ATOM 1877 C CA . THR A 1 240 ? 23.725 26.146 -23.308 1.00 76.50 240 THR A CA 1
ATOM 1878 C C . THR A 1 240 ? 24.087 26.627 -21.910 1.00 76.50 240 THR A C 1
ATOM 1880 O O . THR A 1 240 ? 23.712 25.991 -20.933 1.00 76.50 240 THR A O 1
ATOM 1883 N N . ALA A 1 241 ? 24.780 27.760 -21.804 1.00 76.56 241 ALA A N 1
ATOM 1884 C CA . ALA A 1 241 ? 25.061 28.414 -20.529 1.00 76.56 241 ALA A CA 1
ATOM 1885 C C . ALA A 1 241 ? 24.693 29.902 -20.603 1.00 76.56 241 ALA A C 1
ATOM 1887 O O . ALA A 1 241 ? 24.890 30.537 -21.640 1.00 76.56 241 ALA A O 1
ATOM 1888 N N . GLN A 1 242 ? 24.149 30.467 -19.522 1.00 71.12 242 GLN A N 1
ATOM 1889 C CA . GLN A 1 242 ? 23.911 31.912 -19.447 1.00 71.12 242 GLN A CA 1
ATOM 1890 C C . GLN A 1 242 ? 25.225 32.675 -19.247 1.00 71.12 242 GLN A C 1
ATOM 1892 O O . GLN A 1 242 ? 25.879 32.551 -18.212 1.00 71.12 242 GLN A O 1
ATOM 1897 N N . THR A 1 243 ? 25.571 33.541 -20.198 1.00 72.31 243 THR A N 1
ATOM 1898 C CA . THR A 1 243 ? 26.743 34.419 -20.091 1.00 72.31 243 THR A CA 1
ATOM 1899 C C . THR A 1 243 ? 26.373 35.768 -19.466 1.00 72.31 243 THR A C 1
ATOM 1901 O O . THR A 1 243 ? 26.356 36.788 -20.148 1.00 72.31 243 THR A O 1
ATOM 1904 N N . ASN A 1 244 ? 26.056 35.784 -18.166 1.00 65.06 244 ASN A N 1
ATOM 1905 C CA . ASN A 1 244 ? 25.721 37.028 -17.446 1.00 65.06 244 ASN A CA 1
ATOM 1906 C C . ASN A 1 244 ? 26.927 37.683 -16.740 1.00 65.06 244 ASN A C 1
ATOM 1908 O O . ASN A 1 244 ? 26.919 38.889 -16.513 1.00 65.06 244 ASN A O 1
ATOM 1912 N N . LEU A 1 245 ? 27.971 36.917 -16.406 1.00 57.12 245 LEU A N 1
ATOM 1913 C CA . LEU A 1 245 ? 29.206 37.391 -15.762 1.00 57.12 245 LEU A CA 1
ATOM 1914 C C . LEU A 1 245 ? 30.410 36.902 -16.575 1.00 57.12 245 LEU A C 1
ATOM 1916 O O . LEU A 1 245 ? 31.101 35.957 -16.202 1.00 57.12 245 LEU A O 1
ATOM 1920 N N . ALA A 1 246 ? 30.624 37.522 -17.735 1.00 61.56 246 ALA A N 1
ATOM 1921 C CA . ALA A 1 246 ? 31.874 37.362 -18.465 1.00 61.56 246 ALA A CA 1
ATOM 1922 C C . ALA A 1 246 ? 32.950 38.245 -17.804 1.00 61.56 246 ALA A C 1
ATOM 1924 O O . ALA A 1 246 ? 32.652 39.396 -17.464 1.00 61.56 246 ALA A O 1
ATOM 1925 N N . PRO A 1 247 ? 34.183 37.751 -17.605 1.00 57.72 247 PRO A N 1
ATOM 1926 C CA . PRO A 1 247 ? 35.275 38.604 -17.161 1.00 57.72 247 PRO A CA 1
ATOM 1927 C C . PRO A 1 247 ? 35.505 39.741 -18.176 1.00 57.72 247 PRO A C 1
ATOM 1929 O O . PRO A 1 247 ? 35.184 39.625 -19.361 1.00 57.72 247 PRO A O 1
ATOM 1932 N N . LEU A 1 248 ? 35.969 40.897 -17.685 1.00 58.31 248 LEU A N 1
ATOM 1933 C CA . LEU A 1 248 ? 35.994 42.157 -18.448 1.00 58.31 248 LEU A CA 1
ATOM 1934 C C . LEU A 1 248 ? 36.830 42.059 -19.742 1.00 58.31 248 LEU A C 1
ATOM 1936 O O . LEU A 1 248 ? 36.590 42.790 -20.698 1.00 58.31 248 LEU A O 1
ATOM 1940 N N . ASP A 1 249 ? 37.780 41.128 -19.786 1.00 65.44 249 ASP A N 1
ATOM 1941 C CA . ASP A 1 249 ? 38.632 40.785 -20.930 1.00 65.44 249 ASP A CA 1
ATOM 1942 C C . ASP A 1 249 ? 37.882 40.117 -22.101 1.00 65.44 249 ASP A C 1
ATOM 1944 O O . ASP A 1 249 ? 38.365 40.116 -23.239 1.00 65.44 249 ASP A O 1
ATOM 1948 N N . MET A 1 250 ? 36.693 39.573 -21.838 1.00 61.12 250 MET A N 1
ATOM 1949 C CA . MET A 1 250 ? 35.796 38.963 -22.822 1.00 61.12 250 MET A CA 1
ATOM 1950 C C . MET A 1 250 ? 34.633 39.885 -23.229 1.00 61.12 250 MET A C 1
ATOM 1952 O O . MET A 1 250 ? 33.820 39.514 -24.085 1.00 61.12 250 MET A O 1
ATOM 1956 N N . LEU A 1 251 ? 34.560 41.103 -22.678 1.00 47.38 251 LEU A N 1
ATOM 1957 C CA . LEU A 1 251 ? 33.547 42.097 -23.033 1.00 47.38 251 LEU A CA 1
ATOM 1958 C C . LEU A 1 251 ? 33.741 42.537 -24.503 1.00 47.38 251 LEU A C 1
ATOM 1960 O O . LEU A 1 251 ? 34.747 43.146 -24.854 1.00 47.38 251 LEU A O 1
ATOM 1964 N N . GLY A 1 252 ? 32.793 42.187 -25.382 1.00 57.00 252 GLY A N 1
ATOM 1965 C CA . GLY A 1 252 ? 32.821 42.517 -26.820 1.00 57.00 252 GLY A CA 1
ATOM 1966 C C . GLY A 1 252 ? 33.286 41.402 -27.771 1.00 57.00 252 GLY A C 1
ATOM 1967 O O . GLY A 1 252 ? 33.157 41.560 -28.981 1.00 57.00 252 GLY A O 1
ATOM 1968 N N . LYS A 1 253 ? 33.768 40.256 -27.264 1.00 59.72 253 LYS A N 1
ATOM 1969 C CA . LYS A 1 253 ? 34.057 39.057 -28.090 1.00 59.72 253 LYS A CA 1
ATOM 1970 C C . LYS A 1 253 ? 32.868 38.107 -28.224 1.00 59.72 253 LYS A C 1
ATOM 1972 O O . LYS A 1 253 ? 32.891 37.193 -29.043 1.00 59.72 253 LYS A O 1
ATOM 1977 N N . ILE A 1 254 ? 31.828 38.334 -27.429 1.00 55.00 254 ILE A N 1
ATOM 1978 C CA . ILE A 1 254 ? 30.548 37.646 -27.539 1.0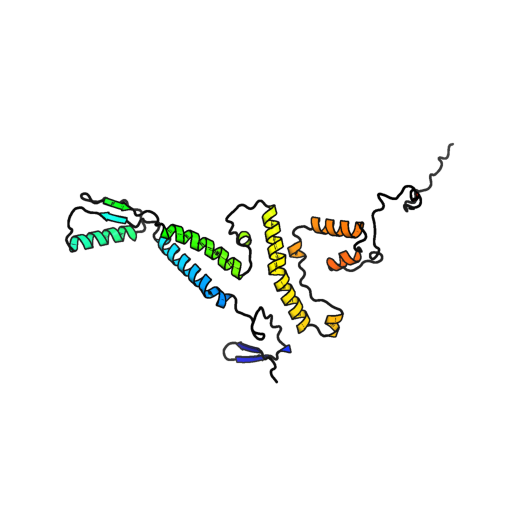0 55.00 254 ILE A CA 1
ATOM 1979 C C . ILE A 1 254 ? 29.713 38.437 -28.540 1.00 55.00 254 ILE A C 1
ATOM 1981 O O . ILE A 1 254 ? 29.113 39.460 -28.210 1.00 55.00 254 ILE A O 1
ATOM 1985 N N . THR A 1 255 ? 29.725 37.997 -29.793 1.00 53.50 255 THR A N 1
ATOM 1986 C CA . THR A 1 255 ? 28.846 38.523 -30.832 1.00 53.50 255 THR A CA 1
ATOM 1987 C C . THR A 1 255 ? 27.412 38.111 -30.511 1.00 53.50 255 THR A C 1
ATOM 1989 O O . THR A 1 255 ? 26.969 37.014 -30.840 1.00 53.50 255 THR A O 1
ATOM 1992 N N . ASN A 1 256 ? 26.654 39.003 -29.871 1.00 47.34 256 ASN A N 1
ATOM 1993 C CA . ASN A 1 256 ? 25.200 38.914 -29.914 1.00 47.34 256 ASN A CA 1
ATOM 1994 C C . ASN A 1 256 ? 24.794 39.012 -31.388 1.00 47.34 256 ASN A C 1
ATOM 1996 O O . ASN A 1 256 ? 25.005 40.047 -32.019 1.00 47.34 256 ASN A O 1
ATOM 2000 N N . GLY A 1 257 ? 24.244 37.932 -31.945 1.00 46.41 257 GLY A N 1
ATOM 2001 C CA . GLY A 1 257 ? 23.681 37.878 -33.296 1.00 46.41 257 GLY A CA 1
ATOM 2002 C C . GLY A 1 257 ? 22.401 38.710 -33.427 1.00 46.41 257 GLY A C 1
ATOM 2003 O O . GLY A 1 257 ? 21.363 38.190 -33.815 1.00 46.41 257 GLY A O 1
ATOM 2004 N N . GLY A 1 258 ? 22.460 39.990 -33.064 1.00 38.19 258 GLY A N 1
ATOM 2005 C CA . GLY A 1 258 ? 21.441 40.990 -33.338 1.00 38.19 258 GLY A CA 1
ATOM 2006 C C . GLY A 1 258 ? 21.910 41.848 -34.502 1.00 38.19 258 GLY A C 1
ATOM 2007 O O . GLY A 1 258 ? 22.629 42.824 -34.304 1.00 38.19 258 GLY A O 1
ATOM 2008 N N . GLY A 1 259 ? 21.530 41.467 -35.722 1.00 37.66 259 GLY A N 1
ATOM 2009 C CA . GLY A 1 259 ? 21.681 42.325 -36.891 1.00 37.66 259 GLY A CA 1
ATOM 2010 C C . GLY A 1 259 ? 20.828 43.576 -36.711 1.00 37.66 259 GLY A C 1
ATOM 2011 O O . GLY A 1 259 ? 19.632 43.554 -36.985 1.00 37.66 259 GLY A O 1
ATOM 2012 N N . ASN A 1 260 ? 21.433 44.661 -36.228 1.00 38.34 260 ASN A N 1
ATOM 2013 C CA . ASN A 1 260 ? 20.806 45.973 -36.263 1.00 38.34 260 ASN A CA 1
ATOM 2014 C C . ASN A 1 260 ? 20.752 46.428 -37.724 1.00 38.34 260 ASN A C 1
ATOM 2016 O O . ASN A 1 260 ? 21.784 46.581 -38.381 1.00 38.34 260 ASN A O 1
ATOM 2020 N N . ALA A 1 261 ? 19.527 46.580 -38.224 1.00 39.75 261 ALA A N 1
ATOM 2021 C CA . ALA A 1 261 ? 19.224 47.112 -39.540 1.00 39.75 261 ALA A CA 1
ATOM 2022 C C . ALA A 1 261 ? 19.970 48.434 -39.777 1.00 39.75 261 ALA A C 1
ATOM 2024 O O . ALA A 1 261 ? 20.060 49.282 -38.888 1.00 39.75 261 ALA A O 1
ATOM 2025 N N . ALA A 1 262 ? 20.508 48.583 -40.987 1.00 38.25 262 ALA A N 1
ATOM 2026 C CA . ALA A 1 262 ? 21.251 49.757 -41.411 1.00 38.25 262 ALA A CA 1
ATOM 2027 C C . ALA A 1 262 ? 20.442 51.040 -41.167 1.00 38.25 262 ALA A C 1
ATOM 2029 O O . ALA A 1 262 ? 19.322 51.191 -41.657 1.00 38.25 262 ALA A O 1
ATOM 2030 N N . THR A 1 263 ? 21.038 51.980 -40.438 1.00 45.25 263 THR A N 1
ATOM 2031 C CA . THR A 1 263 ? 20.584 53.367 -40.357 1.00 45.25 263 THR A CA 1
ATOM 2032 C C . THR A 1 263 ? 20.570 53.965 -41.764 1.00 45.25 263 THR A C 1
ATOM 2034 O O . THR A 1 263 ? 21.625 54.251 -42.331 1.00 45.25 263 THR A O 1
ATOM 2037 N N . GLN A 1 264 ? 19.382 54.137 -42.349 1.00 47.47 264 GLN A N 1
ATOM 2038 C CA . GLN A 1 264 ? 19.206 54.996 -43.518 1.00 47.47 264 GLN A CA 1
ATOM 2039 C C . GLN A 1 264 ? 19.437 56.446 -43.084 1.00 47.47 264 GLN A C 1
ATOM 2041 O O . GLN A 1 264 ? 18.770 56.942 -42.177 1.00 47.47 264 GLN A O 1
ATOM 2046 N N . ASN A 1 265 ? 20.390 57.123 -43.726 1.00 45.81 265 ASN A N 1
ATOM 2047 C CA . ASN A 1 265 ? 20.567 58.563 -43.564 1.00 45.81 265 ASN A CA 1
ATOM 2048 C C . ASN A 1 265 ? 19.334 59.290 -44.132 1.00 45.81 265 ASN A C 1
ATOM 2050 O O . ASN A 1 265 ? 18.916 58.963 -45.247 1.00 45.81 265 ASN A O 1
ATOM 2054 N N . PRO A 1 266 ? 18.756 60.275 -43.423 1.00 47.84 266 PRO A N 1
ATOM 2055 C CA . PRO A 1 266 ? 17.646 61.047 -43.958 1.00 47.84 266 PRO A CA 1
ATOM 2056 C C . PRO A 1 266 ? 18.132 61.921 -45.121 1.00 47.84 266 PRO A C 1
ATOM 2058 O O . PRO A 1 266 ? 19.111 62.656 -45.002 1.00 47.84 266 PRO A O 1
ATOM 2061 N N . ILE A 1 267 ? 17.439 61.824 -46.254 1.00 45.62 267 ILE A N 1
A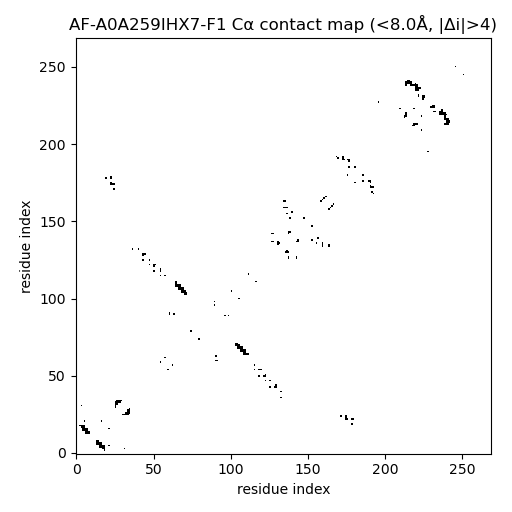TOM 2062 C CA . ILE A 1 267 ? 17.636 62.690 -47.416 1.00 45.62 267 ILE A CA 1
ATOM 2063 C C . ILE A 1 267 ? 16.954 64.024 -47.088 1.00 45.62 267 ILE A C 1
ATOM 2065 O O . ILE A 1 267 ? 15.745 64.055 -46.859 1.00 45.62 267 ILE A O 1
ATOM 2069 N N . ALA A 1 268 ? 17.726 65.107 -47.025 1.00 38.28 268 ALA A N 1
ATOM 2070 C CA . ALA A 1 268 ? 17.190 66.463 -46.958 1.00 38.28 268 ALA A CA 1
ATOM 2071 C C . ALA A 1 268 ? 16.901 66.970 -48.382 1.00 38.28 268 ALA A C 1
ATOM 2073 O O . ALA A 1 268 ? 17.717 66.752 -49.280 1.00 38.28 268 ALA A O 1
ATOM 2074 N N . ASN A 1 269 ? 15.747 67.620 -48.563 1.00 39.59 269 ASN A N 1
ATOM 2075 C CA . ASN A 1 269 ? 15.500 68.535 -49.685 1.00 39.59 269 ASN A CA 1
ATOM 2076 C C . ASN A 1 269 ? 16.330 69.810 -49.519 1.00 39.59 269 ASN A C 1
ATOM 2078 O O . ASN A 1 269 ? 16.489 70.241 -48.353 1.00 39.59 269 ASN A O 1
#

Solvent-accessible surface area (backbone atoms only — not comparable to full-atom values): 16882 Å² total; per-residue (Å²): 137,86,75,68,70,45,77,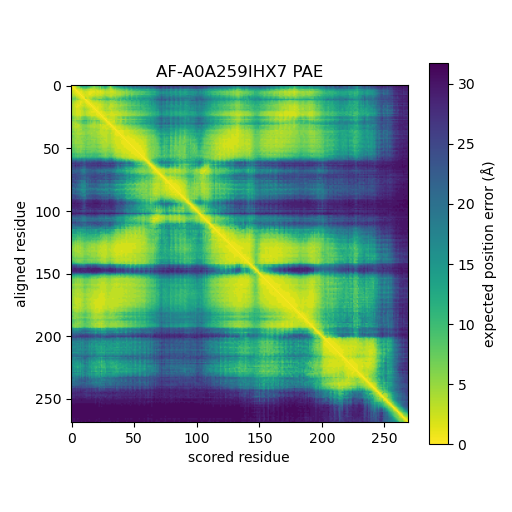49,71,59,92,92,48,74,47,80,40,58,46,92,85,55,90,77,90,63,61,70,58,85,85,85,52,45,64,58,64,70,69,76,43,41,65,63,52,50,51,43,52,51,53,49,52,52,48,50,55,57,54,67,50,70,68,60,61,60,57,52,78,43,62,95,66,90,70,53,72,69,56,46,52,54,51,51,52,57,51,49,47,65,68,70,47,93,65,93,69,88,79,84,72,66,88,84,44,43,79,46,70,48,68,90,47,75,66,60,58,50,50,55,52,52,56,59,49,41,55,49,52,56,23,58,78,70,57,44,62,41,62,82,73,75,51,66,96,61,90,64,60,75,71,54,51,55,53,51,52,52,46,38,43,64,70,45,49,45,56,55,49,52,52,50,27,52,50,47,44,68,68,76,42,50,78,70,48,56,76,77,51,86,61,77,80,85,51,68,81,73,64,50,80,43,60,62,62,52,52,50,48,52,49,51,34,32,42,66,43,76,36,28,58,30,58,57,28,49,75,69,75,39,81,73,58,90,91,29,77,58,67,38,66,74,84,84,82,67,60,79,91,52,69,82,74,68,77,72,92,68,85,75,76,79,82,77,77,83,84,78,134